Protein AF-A0A0K9Q6D9-F1 (afdb_monomer_lite)

Sequence (371 aa):
LVDIGESIGILAGGIFTSERRKQIISPSNGIIKFLKSLKTISLRTNRGEDVLITKNSGFLILIPENKVKDIIQIEILRNTILFPKTNQYVKKDTVIGELLNLNKQIKLEIKQILSDNCGEIFFPKLKKKVNLGNDNKLVWILSGKLYNSPINSFLNFYSDYKLSPNNAIFRTKLVSHSTGLIRFIYQTKNFNKKYLQISNNKYFIKNSDLKKLSTPIANKNYLLNIETLKYRTKISEISEKFYISLTRNKQIGIQVSKKFKTLSGGTLYYSYKNLNPTEELNKSILYLNRKNSMQDSLFFVPYRTILWIPEETHHVNSEGKILFVKQGDFISAGFELIPKIFSKTSGIVKIYQKNNILQSIIIKSASSRKL

Secondary structure (DSSP, 8-state):
----------------------EEE-SSSEEEEE-TT--EEEEE-TTS-EEEEESS-EEEEEEESSTTSPPEEEEE-TTEEE-SPTTEEE-TT-EEEEE--TT------------SS-EEE-----SS------------EEE----PPPTT-EESS-TTPPPPTT--SEE-----SS--EEEEEE-TT-TT-EEEEEE------TTEEEEE-SS--TT--EEEEETTEEEEE--EEETTEEE----TT---EEEE-STT--SSEEEEEE-GGG-----SS------S---------------S-EEEEEEEEEEEEEEGGG-S--TT-EE-TT-EEETTEE-SS-EEEEEEEETTEEEEEEEEESPPEE-

Structure (mmCIF, N/CA/C/O backbone):
data_AF-A0A0K9Q6D9-F1
#
_entry.id   AF-A0A0K9Q6D9-F1
#
loop_
_atom_site.group_PDB
_atom_site.id
_atom_site.type_symbol
_atom_site.label_atom_id
_atom_site.label_alt_id
_atom_site.label_comp_id
_atom_site.label_asym_id
_atom_site.label_entity_id
_atom_site.label_seq_id
_atom_site.pdbx_PDB_ins_code
_atom_site.Cartn_x
_atom_site.Cartn_y
_atom_site.Cartn_z
_atom_site.occupancy
_atom_site.B_iso_or_equiv
_atom_site.auth_seq_id
_atom_site.auth_comp_id
_atom_site.auth_asym_id
_atom_site.auth_atom_id
_atom_site.pdbx_PDB_model_num
ATOM 1 N N . LEU A 1 1 ? 34.230 28.486 -44.442 1.00 37.97 1 LEU A N 1
ATOM 2 C CA . LEU A 1 1 ? 35.278 29.524 -44.363 1.00 37.97 1 LEU A CA 1
ATOM 3 C C . LEU A 1 1 ? 35.395 29.997 -42.922 1.00 37.97 1 LEU A C 1
ATOM 5 O O . LEU A 1 1 ? 34.787 30.992 -42.571 1.00 37.97 1 LEU A O 1
ATOM 9 N N . VAL A 1 2 ? 36.109 29.225 -42.106 1.00 23.89 2 VAL A N 1
ATOM 10 C CA . VAL A 1 2 ? 37.014 29.674 -41.038 1.00 23.89 2 VAL A CA 1
ATOM 11 C C . VAL A 1 2 ? 38.028 28.537 -40.942 1.00 23.89 2 VAL A C 1
ATOM 13 O O . VAL A 1 2 ? 37.636 27.375 -40.842 1.00 23.89 2 VAL A O 1
ATOM 16 N N . ASP A 1 3 ? 39.291 28.892 -41.110 1.00 30.31 3 ASP A N 1
ATOM 17 C CA . ASP A 1 3 ? 40.457 28.020 -41.092 1.00 30.31 3 ASP A CA 1
ATOM 18 C C . ASP A 1 3 ? 40.962 27.948 -39.645 1.00 30.31 3 ASP A C 1
ATOM 20 O O . ASP A 1 3 ? 41.212 28.992 -39.041 1.00 30.31 3 ASP A O 1
ATOM 24 N N . ILE A 1 4 ? 41.047 26.749 -39.063 1.00 28.16 4 ILE A N 1
ATOM 25 C CA . ILE A 1 4 ? 41.776 26.488 -37.813 1.00 28.16 4 ILE A CA 1
ATOM 26 C C . ILE A 1 4 ? 42.452 25.127 -37.984 1.00 28.16 4 ILE A C 1
ATOM 28 O O . ILE A 1 4 ? 41.786 24.115 -38.206 1.00 28.16 4 ILE A O 1
ATOM 32 N N . GLY A 1 5 ? 43.782 25.158 -37.947 1.00 25.62 5 GLY A N 1
ATOM 33 C CA . GLY A 1 5 ? 44.665 24.060 -38.298 1.00 25.62 5 GLY A CA 1
ATOM 34 C C . GLY A 1 5 ? 44.809 22.939 -37.267 1.00 25.62 5 GLY A C 1
ATOM 35 O O . GLY A 1 5 ? 44.353 23.030 -36.133 1.00 25.62 5 GLY A O 1
ATOM 36 N N . GLU A 1 6 ? 45.506 21.909 -37.760 1.00 27.05 6 GLU A N 1
ATOM 37 C CA . GLU A 1 6 ? 46.309 20.878 -37.081 1.00 27.05 6 GLU A CA 1
ATOM 38 C C . GLU A 1 6 ? 45.621 20.054 -35.971 1.00 27.05 6 GLU A C 1
ATOM 40 O O . GLU A 1 6 ? 45.256 20.519 -34.902 1.00 27.05 6 GLU A O 1
ATOM 45 N N . SER A 1 7 ? 45.478 18.739 -36.133 1.00 23.61 7 SER A N 1
ATOM 46 C CA . SER A 1 7 ? 46.621 17.827 -36.062 1.00 23.61 7 SER A CA 1
ATOM 47 C C . SER A 1 7 ? 46.293 16.473 -36.701 1.00 23.61 7 SER A C 1
ATOM 49 O O . SER A 1 7 ? 45.361 15.764 -36.322 1.00 23.61 7 SER A O 1
ATOM 51 N N . ILE A 1 8 ? 47.104 16.100 -37.689 1.00 29.84 8 ILE A N 1
ATOM 52 C CA . ILE A 1 8 ? 47.132 14.766 -38.288 1.00 29.84 8 ILE A CA 1
ATOM 53 C C . ILE A 1 8 ? 48.031 13.900 -37.403 1.00 29.84 8 ILE A C 1
ATOM 55 O O . ILE A 1 8 ? 49.255 13.988 -37.457 1.00 29.84 8 ILE A O 1
ATOM 59 N N . GLY A 1 9 ? 47.417 13.059 -36.575 1.00 24.66 9 GLY A N 1
ATOM 60 C CA . GLY A 1 9 ? 48.108 11.989 -35.862 1.00 24.66 9 GLY A CA 1
ATOM 61 C C . GLY A 1 9 ? 48.307 10.781 -36.774 1.00 24.66 9 GLY A C 1
ATOM 62 O O . GLY A 1 9 ? 47.411 9.953 -36.927 1.00 24.66 9 GLY A O 1
ATOM 63 N N . ILE A 1 10 ? 49.488 10.678 -37.383 1.00 35.47 10 ILE A N 1
ATOM 64 C CA . ILE A 1 10 ? 49.969 9.468 -38.059 1.00 35.47 10 ILE A CA 1
ATOM 65 C C . ILE A 1 10 ? 50.216 8.391 -36.998 1.00 35.47 10 ILE A C 1
ATOM 67 O O . ILE A 1 10 ? 50.960 8.625 -36.051 1.00 35.47 10 ILE A O 1
ATOM 71 N N . LEU A 1 11 ? 49.698 7.178 -37.202 1.00 25.61 11 LEU A N 1
ATOM 72 C CA . LEU A 1 11 ? 50.309 5.981 -36.624 1.00 25.61 11 LEU A CA 1
ATOM 73 C C . LEU A 1 11 ? 50.523 4.934 -37.714 1.00 25.61 11 LEU A C 1
ATOM 75 O O . LEU A 1 11 ? 49.636 4.160 -38.075 1.00 25.61 11 LEU A O 1
ATOM 79 N N . ALA A 1 12 ? 51.755 4.939 -38.218 1.00 41.41 12 ALA A N 1
ATOM 80 C CA . ALA A 1 12 ? 52.379 3.822 -38.893 1.00 41.41 12 ALA A CA 1
ATOM 81 C C . ALA A 1 12 ? 52.494 2.653 -37.901 1.00 41.41 12 ALA A C 1
ATOM 83 O O . ALA A 1 12 ? 53.216 2.731 -36.912 1.00 41.41 12 ALA A O 1
ATOM 84 N N . GLY A 1 13 ? 51.769 1.569 -38.163 1.00 28.86 13 GLY A N 1
ATOM 85 C CA . GLY A 1 13 ? 51.869 0.318 -37.417 1.00 28.86 13 GLY A CA 1
ATOM 86 C C . GLY A 1 13 ? 51.994 -0.838 -38.394 1.00 28.86 13 GLY A C 1
ATOM 87 O O . GLY A 1 13 ? 50.994 -1.423 -38.804 1.00 28.86 13 GLY A O 1
ATOM 88 N N . GLY A 1 14 ? 53.220 -1.134 -38.824 1.00 35.66 14 GLY A N 1
ATOM 89 C CA . GLY A 1 14 ? 53.509 -2.312 -39.635 1.00 35.66 14 GLY A CA 1
ATOM 90 C C . GLY A 1 14 ? 53.266 -3.580 -38.821 1.00 35.66 14 GLY A C 1
ATOM 91 O O . GLY A 1 14 ? 53.960 -3.835 -37.842 1.00 35.66 14 GLY A O 1
ATOM 92 N N . ILE A 1 15 ? 52.283 -4.384 -39.221 1.00 40.31 15 ILE A N 1
ATOM 93 C CA . ILE A 1 15 ? 52.025 -5.687 -38.605 1.00 40.31 15 ILE A CA 1
ATOM 94 C C . ILE A 1 15 ? 53.043 -6.678 -39.180 1.00 40.31 15 ILE A C 1
ATOM 96 O O . ILE A 1 15 ? 52.875 -7.198 -40.286 1.00 40.31 15 ILE A O 1
ATOM 100 N N . PHE A 1 16 ? 54.121 -6.933 -38.441 1.00 35.41 16 PHE A N 1
ATOM 101 C CA . PHE A 1 16 ? 55.056 -8.011 -38.749 1.00 35.41 16 PHE A CA 1
ATOM 102 C C . PHE A 1 16 ? 54.451 -9.340 -38.282 1.00 35.41 16 PHE A C 1
ATOM 104 O O . PHE A 1 16 ? 54.226 -9.548 -37.095 1.00 35.41 16 PHE A O 1
ATOM 111 N N . THR A 1 17 ? 54.174 -10.249 -39.219 1.00 45.50 17 THR A N 1
ATOM 112 C CA . THR A 1 17 ? 53.846 -11.648 -38.899 1.00 45.50 17 THR A CA 1
ATOM 113 C C . THR A 1 17 ? 55.086 -12.491 -39.172 1.00 45.50 17 THR A C 1
ATOM 115 O O . THR A 1 17 ? 55.554 -12.570 -40.305 1.00 45.50 17 THR A O 1
ATOM 118 N N . SER A 1 18 ? 55.648 -13.078 -38.118 1.00 46.09 18 SER A N 1
ATOM 119 C CA . SER A 1 18 ? 56.880 -13.878 -38.096 1.00 46.09 18 SER A CA 1
ATOM 120 C C . SER A 1 18 ? 56.696 -15.312 -38.620 1.00 46.09 18 SER A C 1
ATOM 122 O O . SER A 1 18 ? 57.405 -16.226 -38.206 1.00 46.09 18 SER A O 1
ATOM 124 N N . GLU A 1 19 ? 55.754 -15.542 -39.537 1.00 52.34 19 GLU A N 1
ATOM 125 C CA . GLU A 1 19 ? 55.522 -16.868 -40.117 1.00 52.34 19 GLU A 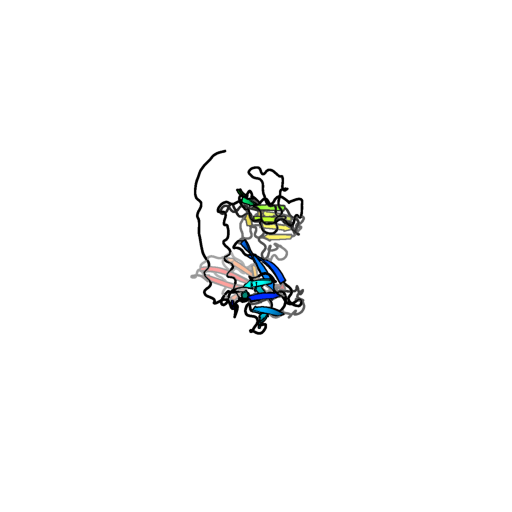CA 1
ATOM 126 C C . GLU A 1 19 ? 56.186 -16.993 -41.490 1.00 52.34 19 GLU A C 1
ATOM 128 O O . GLU A 1 19 ? 55.899 -16.230 -42.419 1.00 52.34 19 GLU A O 1
ATOM 133 N N . ARG A 1 20 ? 57.060 -18.000 -41.637 1.00 54.09 20 ARG A N 1
ATOM 134 C CA . ARG A 1 20 ? 57.635 -18.395 -42.929 1.00 54.09 20 ARG A CA 1
ATOM 135 C C . ARG A 1 20 ? 56.510 -18.886 -43.844 1.00 54.09 20 ARG A C 1
ATOM 137 O O . ARG A 1 20 ? 56.047 -20.020 -43.731 1.00 54.09 20 ARG A O 1
ATOM 144 N N . ARG A 1 21 ? 56.059 -18.018 -44.748 1.00 63.31 21 ARG A N 1
ATOM 145 C CA . ARG A 1 21 ? 55.132 -18.364 -45.834 1.00 63.31 21 ARG A CA 1
ATOM 146 C C . ARG A 1 21 ? 55.748 -19.496 -46.662 1.00 63.31 21 ARG A C 1
ATOM 148 O O . ARG A 1 21 ? 56.920 -19.411 -47.026 1.00 63.31 21 ARG A O 1
ATOM 155 N N . LYS A 1 22 ? 54.985 -20.557 -46.952 1.00 75.31 22 LYS A N 1
ATOM 156 C CA . LYS A 1 22 ? 55.442 -21.634 -47.848 1.00 75.31 22 LYS A CA 1
ATOM 157 C C . LYS A 1 22 ? 55.534 -21.070 -49.269 1.00 75.31 22 LYS A C 1
ATOM 159 O O . LYS A 1 22 ? 54.522 -20.949 -49.961 1.00 75.31 22 LYS A O 1
ATOM 164 N N . GLN A 1 23 ? 56.740 -20.667 -49.649 1.00 86.44 23 GLN A N 1
ATOM 165 C CA . GLN A 1 23 ? 57.064 -20.136 -50.968 1.00 86.44 23 GLN A CA 1
ATOM 166 C C . GLN A 1 23 ? 57.425 -21.277 -51.918 1.00 86.44 23 GLN A C 1
ATOM 168 O O . GLN A 1 23 ? 58.120 -22.220 -51.544 1.00 86.44 23 GLN A O 1
ATOM 173 N N . ILE A 1 24 ? 56.946 -21.173 -53.152 1.00 88.19 24 ILE A N 1
ATOM 174 C CA . ILE A 1 24 ? 57.312 -22.039 -54.267 1.00 88.19 24 ILE A CA 1
ATOM 175 C C . ILE A 1 24 ? 58.373 -21.284 -55.062 1.00 88.19 24 ILE A C 1
ATOM 177 O O . ILE A 1 24 ? 58.132 -20.161 -55.511 1.00 88.19 24 ILE A O 1
ATOM 181 N N . ILE A 1 25 ? 59.546 -21.889 -55.210 1.00 90.06 25 ILE A N 1
ATOM 182 C CA . ILE A 1 25 ? 60.728 -21.278 -55.822 1.00 90.06 25 ILE A CA 1
ATOM 183 C C . ILE A 1 25 ? 61.017 -21.968 -57.157 1.00 90.06 25 ILE A C 1
ATOM 185 O O . ILE A 1 25 ? 60.852 -23.181 -57.278 1.00 90.06 25 ILE A O 1
ATOM 189 N N . SER A 1 26 ? 61.440 -21.201 -58.164 1.00 89.81 26 SER A N 1
ATOM 190 C CA . SER A 1 26 ? 61.812 -21.748 -59.467 1.00 89.81 26 SER A CA 1
ATOM 191 C C . SER A 1 26 ? 63.114 -22.563 -59.382 1.00 89.81 26 SER A C 1
ATOM 193 O O . SER A 1 26 ? 64.154 -21.999 -59.031 1.00 89.81 26 SER A O 1
ATOM 195 N N . PRO A 1 27 ? 63.118 -23.855 -59.763 1.00 86.81 27 PRO A N 1
ATOM 196 C CA . PRO A 1 27 ? 64.310 -24.704 -59.694 1.00 86.81 27 PRO A CA 1
ATOM 197 C C . PRO A 1 27 ? 65.353 -24.401 -60.784 1.00 86.81 27 PRO A C 1
ATOM 199 O O . PRO A 1 27 ? 66.510 -24.809 -60.664 1.00 86.81 27 PRO A O 1
ATOM 202 N N . SER A 1 28 ? 64.977 -23.708 -61.866 1.00 89.44 28 SER A N 1
ATOM 203 C CA . SER A 1 28 ? 65.894 -23.345 -62.955 1.00 89.44 28 SER A CA 1
ATOM 204 C C . SER A 1 28 ? 65.443 -22.089 -63.715 1.00 89.44 28 SER A C 1
ATOM 206 O O . SER A 1 28 ? 64.336 -21.593 -63.509 1.00 89.44 28 SER A O 1
ATOM 208 N N . ASN A 1 29 ? 66.318 -21.562 -64.577 1.00 90.88 29 ASN A N 1
ATOM 209 C CA . ASN A 1 29 ? 65.974 -20.502 -65.526 1.00 90.88 29 ASN A CA 1
ATOM 210 C C . ASN A 1 29 ? 65.098 -21.078 -66.644 1.00 90.88 29 ASN A C 1
ATOM 212 O O . ASN A 1 29 ? 65.487 -22.067 -67.274 1.00 90.88 29 ASN A O 1
ATOM 216 N N . GLY A 1 30 ? 63.955 -20.457 -66.923 1.00 90.56 30 GLY A N 1
ATOM 217 C CA . GLY A 1 30 ? 63.059 -20.950 -67.961 1.00 90.56 30 GLY A CA 1
ATOM 218 C C . GLY A 1 30 ? 61.752 -20.183 -68.090 1.00 90.56 30 GLY A C 1
ATOM 219 O O . GLY A 1 30 ? 61.509 -19.193 -67.403 1.00 90.56 30 GLY A O 1
ATOM 220 N N . ILE A 1 31 ? 60.895 -20.659 -68.989 1.00 91.69 31 ILE A N 1
ATOM 221 C CA . ILE A 1 31 ? 59.567 -20.095 -69.244 1.00 91.69 31 ILE A CA 1
ATOM 222 C C . ILE A 1 31 ? 58.522 -20.928 -68.505 1.00 91.69 31 ILE A C 1
ATOM 224 O O . ILE A 1 31 ? 58.461 -22.147 -68.669 1.00 91.69 31 ILE A O 1
ATOM 228 N N . ILE A 1 32 ? 57.669 -20.268 -67.721 1.00 91.50 32 ILE A N 1
ATOM 229 C CA . ILE A 1 32 ? 56.579 -20.929 -66.999 1.00 91.50 32 ILE A CA 1
ATOM 230 C C . ILE A 1 32 ? 55.316 -20.930 -67.850 1.00 91.50 32 ILE A C 1
ATOM 232 O O . ILE A 1 32 ? 54.828 -19.880 -68.263 1.00 91.50 32 ILE A O 1
ATOM 236 N N . LYS A 1 33 ? 54.734 -22.107 -68.058 1.00 91.69 33 LYS A N 1
ATOM 237 C CA . LYS A 1 33 ? 53.479 -22.299 -68.780 1.00 91.69 33 LYS A CA 1
ATOM 238 C C . LYS A 1 33 ? 52.428 -22.923 -67.877 1.00 91.69 33 LYS A C 1
ATOM 240 O O . LYS A 1 33 ? 52.675 -23.911 -67.185 1.00 91.69 33 LYS A O 1
ATOM 245 N N . PHE A 1 34 ? 51.238 -22.336 -67.896 1.00 90.69 34 PHE A N 1
ATOM 246 C CA . PHE A 1 34 ? 50.127 -22.799 -67.078 1.00 90.69 34 PHE A CA 1
ATOM 247 C C . PHE A 1 34 ? 49.393 -23.901 -67.839 1.00 90.69 34 PHE A C 1
ATOM 249 O O . PHE A 1 34 ? 49.063 -23.740 -69.017 1.00 90.69 34 PHE A O 1
ATOM 256 N N . LEU A 1 35 ? 49.144 -25.035 -67.185 1.00 87.88 35 LEU A N 1
ATOM 257 C CA . LEU A 1 35 ? 48.329 -26.085 -67.786 1.00 87.88 35 LEU A CA 1
ATOM 258 C C . LEU A 1 35 ? 46.872 -25.636 -67.891 1.00 87.88 35 LEU A C 1
ATOM 260 O O . LEU A 1 35 ? 46.356 -24.954 -67.008 1.00 87.88 35 LEU A O 1
ATOM 264 N N . LYS A 1 36 ? 46.181 -26.078 -68.949 1.00 84.25 36 LYS A N 1
ATOM 265 C CA . LYS A 1 36 ? 44.765 -25.739 -69.195 1.00 84.25 36 LYS A CA 1
ATOM 266 C C . LYS A 1 36 ? 43.835 -26.152 -68.044 1.00 84.25 36 LYS A C 1
ATOM 268 O O . LYS A 1 36 ? 42.764 -25.576 -67.891 1.00 84.25 36 LYS A O 1
ATOM 273 N N . SER A 1 37 ? 44.230 -27.145 -67.245 1.00 84.81 37 SER A N 1
ATOM 274 C CA . SER A 1 37 ? 43.483 -27.598 -66.069 1.00 84.81 37 SER A CA 1
ATOM 275 C C . SER A 1 37 ? 43.547 -26.617 -64.891 1.00 84.81 37 SER A C 1
ATOM 277 O O . SER A 1 37 ? 42.658 -26.652 -64.039 1.00 84.81 37 SER A O 1
ATOM 279 N N . LEU A 1 38 ? 44.552 -25.737 -64.831 1.00 88.19 38 LEU A N 1
ATOM 280 C CA . LEU A 1 38 ? 44.741 -24.793 -63.734 1.00 88.19 38 LEU A CA 1
ATOM 281 C C . LEU A 1 38 ? 43.870 -23.547 -63.944 1.00 88.19 38 LEU A C 1
ATOM 283 O O . LEU A 1 38 ? 44.121 -22.726 -64.824 1.00 88.19 38 LEU A O 1
ATOM 287 N N . LYS A 1 39 ? 42.838 -23.385 -63.113 1.00 89.44 39 LYS A N 1
ATOM 288 C CA . LYS A 1 39 ? 41.942 -22.222 -63.139 1.00 89.44 39 LYS A CA 1
ATOM 289 C C . LYS A 1 39 ? 42.474 -21.144 -62.198 1.00 89.44 39 LYS A C 1
ATOM 291 O O . LYS A 1 39 ? 42.645 -21.404 -61.008 1.00 89.44 39 LYS A O 1
ATOM 296 N N . THR A 1 40 ? 42.662 -19.923 -62.696 1.00 89.38 40 THR A N 1
ATOM 297 C CA . THR A 1 40 ? 43.166 -18.781 -61.914 1.00 89.38 40 THR A CA 1
ATOM 298 C C . THR A 1 40 ? 42.187 -17.601 -61.887 1.00 89.38 40 THR A C 1
ATOM 300 O O . THR A 1 40 ? 41.274 -17.510 -62.707 1.00 89.38 40 THR A O 1
ATOM 303 N N . ILE A 1 41 ? 42.341 -16.710 -60.904 1.00 89.62 41 ILE A N 1
ATOM 304 C CA . ILE A 1 41 ? 41.645 -15.416 -60.795 1.00 89.62 41 ILE A CA 1
ATOM 305 C C . ILE A 1 41 ? 42.693 -14.321 -60.651 1.00 89.62 41 ILE A C 1
ATOM 307 O O . ILE A 1 41 ? 43.632 -14.496 -59.882 1.00 89.62 41 ILE A O 1
ATOM 311 N N . SER A 1 42 ? 42.508 -13.188 -61.323 1.00 86.94 42 SER A N 1
ATOM 312 C CA . SER A 1 42 ? 43.332 -11.999 -61.092 1.00 86.94 42 SER A CA 1
ATOM 313 C C . SER A 1 42 ? 42.888 -11.269 -59.826 1.00 86.94 42 SER A C 1
ATOM 315 O O . SER A 1 42 ? 41.705 -10.967 -59.669 1.00 86.94 42 SER A O 1
ATOM 317 N N . LEU A 1 43 ? 43.829 -10.965 -58.937 1.00 83.50 43 LEU A N 1
ATOM 318 C CA . LEU A 1 43 ? 43.615 -10.177 -57.727 1.00 83.50 43 LEU A CA 1
ATOM 319 C C . LEU A 1 43 ? 44.703 -9.108 -57.623 1.00 83.50 43 LEU A C 1
ATOM 321 O O . LEU A 1 43 ? 45.866 -9.378 -57.903 1.00 83.50 43 LEU A O 1
ATOM 325 N N . ARG A 1 44 ? 44.330 -7.906 -57.185 1.00 81.12 44 ARG A N 1
ATOM 326 C CA . ARG A 1 44 ? 45.282 -6.828 -56.915 1.00 81.12 44 ARG A CA 1
ATOM 327 C C . ARG A 1 44 ? 45.625 -6.803 -55.431 1.00 81.12 44 ARG A C 1
ATOM 329 O O . ARG A 1 44 ? 44.724 -6.777 -54.594 1.00 81.12 44 ARG A O 1
ATOM 336 N N . THR A 1 45 ? 46.909 -6.863 -55.092 1.00 75.06 45 THR A N 1
ATOM 337 C CA . THR A 1 45 ? 47.362 -6.838 -53.695 1.00 75.06 45 THR A CA 1
ATOM 338 C C . THR A 1 45 ? 47.240 -5.433 -53.098 1.00 75.06 45 THR A C 1
ATOM 340 O O . THR A 1 45 ? 47.196 -4.439 -53.821 1.00 75.06 45 THR A O 1
ATOM 343 N N . ASN A 1 46 ? 47.270 -5.318 -51.765 1.00 73.00 46 ASN A N 1
ATOM 344 C CA . ASN A 1 46 ? 47.263 -4.023 -51.061 1.00 73.00 46 ASN A CA 1
ATOM 345 C C . ASN A 1 46 ? 48.490 -3.143 -51.378 1.00 73.00 46 ASN A C 1
ATOM 347 O O . ASN A 1 46 ? 48.510 -1.973 -51.012 1.00 73.00 46 ASN A O 1
ATOM 351 N N . ARG A 1 47 ? 49.520 -3.702 -52.030 1.00 72.06 47 ARG A N 1
ATOM 352 C CA . ARG A 1 47 ? 50.694 -2.972 -52.536 1.00 72.06 47 ARG A CA 1
ATOM 353 C C . ARG A 1 47 ? 50.526 -2.514 -53.990 1.00 72.06 47 ARG A C 1
ATOM 355 O O . ARG A 1 47 ? 51.438 -1.927 -54.552 1.00 72.06 47 ARG A O 1
ATOM 362 N N . GLY A 1 48 ? 49.368 -2.775 -54.596 1.00 72.44 48 GLY A N 1
ATOM 363 C CA . GLY A 1 48 ? 49.029 -2.353 -55.951 1.00 72.44 48 GLY A CA 1
ATOM 364 C C . GLY A 1 48 ? 49.486 -3.299 -57.063 1.00 72.44 48 GLY A C 1
ATOM 365 O O . GLY A 1 48 ? 49.245 -2.967 -58.222 1.00 72.44 48 GLY A O 1
ATOM 366 N N . GLU A 1 49 ? 50.082 -4.450 -56.739 1.00 79.56 49 GLU A N 1
ATOM 367 C CA . GLU A 1 49 ? 50.559 -5.453 -57.706 1.00 79.56 49 GLU A CA 1
ATOM 368 C C . GLU A 1 49 ? 49.433 -6.396 -58.153 1.00 79.56 49 GLU A C 1
ATOM 370 O O . GLU A 1 49 ? 48.665 -6.879 -57.316 1.00 79.56 49 GLU A O 1
ATOM 375 N N . ASP A 1 50 ? 49.365 -6.704 -59.449 1.00 82.75 50 ASP A N 1
ATOM 376 C CA . ASP A 1 50 ? 48.423 -7.682 -60.003 1.00 82.75 50 ASP A CA 1
ATOM 377 C C . ASP A 1 50 ? 49.004 -9.099 -59.919 1.00 82.75 50 ASP A C 1
ATOM 379 O O . ASP A 1 50 ? 50.038 -9.396 -60.519 1.00 82.75 50 ASP A O 1
ATOM 383 N N . VAL A 1 51 ? 48.316 -9.989 -59.204 1.00 88.44 51 VAL A N 1
ATOM 384 C CA . VAL A 1 51 ? 48.715 -11.387 -58.989 1.00 88.44 51 VAL A CA 1
ATOM 385 C C . VAL A 1 51 ? 47.599 -12.353 -59.381 1.00 88.44 51 VAL A C 1
ATOM 387 O O . VAL A 1 51 ? 46.424 -11.988 -59.441 1.00 88.44 51 VAL A O 1
ATOM 390 N N . LEU A 1 52 ? 47.946 -13.614 -59.639 1.00 90.62 52 LEU A N 1
ATOM 391 C CA . LEU A 1 52 ? 46.981 -14.666 -59.967 1.00 90.62 52 LEU A CA 1
ATOM 392 C C . LEU A 1 52 ? 46.765 -15.589 -58.764 1.00 90.62 52 LEU A C 1
ATOM 394 O O . LEU A 1 52 ? 47.717 -15.968 -58.101 1.00 90.62 52 LEU A O 1
ATOM 398 N N . ILE A 1 53 ? 45.529 -15.998 -58.481 1.00 90.12 53 ILE A N 1
ATOM 399 C CA . ILE A 1 53 ? 45.204 -16.946 -57.401 1.00 90.12 53 ILE A CA 1
ATOM 400 C C . ILE A 1 53 ? 44.588 -18.209 -57.993 1.00 90.12 53 ILE A C 1
ATOM 402 O O . ILE A 1 53 ? 43.656 -18.127 -58.795 1.00 90.12 53 ILE A O 1
ATOM 406 N N . THR A 1 54 ? 45.072 -19.381 -57.584 1.00 89.25 54 THR A N 1
ATOM 407 C CA . THR A 1 54 ? 44.569 -20.679 -58.063 1.00 89.25 54 THR A CA 1
ATOM 408 C C . THR A 1 54 ? 43.239 -21.074 -57.411 1.00 89.25 54 THR A C 1
ATOM 410 O O . THR A 1 54 ? 43.097 -21.093 -56.187 1.00 89.25 54 THR A O 1
ATOM 413 N N . LYS A 1 55 ? 42.242 -21.442 -58.229 1.00 88.62 55 LYS A N 1
ATOM 414 C CA . LYS A 1 55 ? 40.940 -21.967 -57.766 1.00 88.62 55 LYS A CA 1
ATOM 415 C C . LYS A 1 55 ? 40.974 -23.461 -57.455 1.00 88.62 55 LYS A C 1
ATOM 417 O O . LYS A 1 55 ? 40.157 -23.929 -56.666 1.00 88.62 55 LYS A O 1
ATOM 422 N N . ASN A 1 56 ? 41.865 -24.205 -58.092 1.00 89.12 56 ASN A N 1
ATOM 423 C CA . ASN A 1 56 ? 42.035 -25.645 -57.946 1.00 89.12 56 ASN A CA 1
ATOM 424 C C . ASN A 1 56 ? 43.522 -25.995 -57.857 1.00 89.12 56 ASN A C 1
ATOM 426 O O . ASN A 1 56 ? 44.369 -25.189 -58.239 1.00 89.12 56 ASN A O 1
ATOM 430 N N . SER A 1 57 ? 43.823 -27.188 -57.345 1.00 89.81 57 SER A N 1
ATOM 431 C CA . SER A 1 57 ? 45.156 -27.764 -57.481 1.00 89.81 57 SER A CA 1
ATOM 432 C C . SER A 1 57 ? 45.409 -28.165 -58.934 1.00 89.81 57 SER A C 1
ATOM 434 O O . SER A 1 57 ? 44.485 -28.508 -59.679 1.00 89.81 57 SER A O 1
ATOM 436 N N . GLY A 1 58 ? 46.664 -28.093 -59.347 1.00 89.94 58 GLY A N 1
ATOM 437 C CA . GLY A 1 58 ? 47.104 -28.436 -60.689 1.00 89.94 58 GLY A CA 1
ATOM 438 C C . GLY A 1 58 ? 48.615 -28.326 -60.792 1.00 89.94 58 GLY A C 1
ATOM 439 O O . GLY A 1 58 ? 49.307 -28.283 -59.780 1.00 89.94 58 GLY A O 1
ATOM 440 N N . PHE A 1 59 ? 49.131 -28.256 -62.014 1.00 89.31 59 PHE A N 1
ATOM 441 C CA . PHE A 1 59 ? 50.570 -28.171 -62.231 1.00 89.31 59 PHE A CA 1
ATOM 442 C C . PHE A 1 59 ? 50.933 -26.982 -63.118 1.00 89.31 59 PHE A C 1
ATOM 444 O O . PHE A 1 59 ? 50.180 -26.589 -64.016 1.00 89.31 59 PHE A O 1
ATOM 451 N N . LEU A 1 60 ? 52.109 -26.421 -62.863 1.00 90.00 60 LEU A N 1
ATOM 452 C CA . LEU A 1 60 ? 52.812 -25.543 -63.785 1.00 90.00 60 LEU A CA 1
ATOM 453 C C . LEU A 1 60 ? 53.933 -26.310 -64.459 1.00 90.00 60 LEU A C 1
ATOM 455 O O . LEU A 1 60 ? 54.544 -27.197 -63.871 1.00 90.00 60 LEU A O 1
ATOM 459 N N . ILE A 1 61 ? 54.204 -25.934 -65.698 1.00 91.38 61 ILE A N 1
ATOM 460 C CA . ILE A 1 61 ? 55.300 -26.485 -66.472 1.00 91.38 61 ILE A CA 1
ATOM 461 C C . ILE A 1 61 ? 56.380 -25.416 -66.588 1.00 91.38 61 ILE A C 1
ATOM 463 O O . ILE A 1 61 ? 56.107 -24.327 -67.087 1.00 91.38 61 ILE A O 1
ATOM 467 N N . LEU A 1 62 ? 57.598 -25.727 -66.154 1.00 89.81 62 LEU A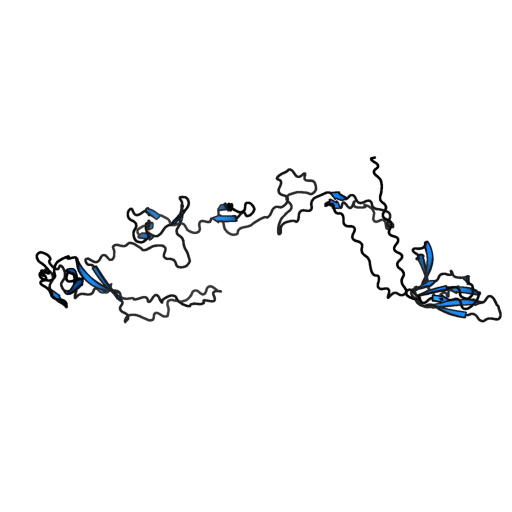 N 1
ATOM 468 C CA . LEU A 1 62 ? 58.777 -24.903 -66.383 1.00 89.81 62 LEU A CA 1
ATOM 469 C C . LEU A 1 62 ? 59.581 -25.506 -67.537 1.00 89.81 62 LEU A C 1
ATOM 471 O O . LEU A 1 62 ? 60.103 -26.615 -67.432 1.00 89.81 62 LEU A O 1
ATOM 475 N N . ILE A 1 63 ? 59.670 -24.761 -68.635 1.00 89.12 63 ILE A N 1
ATOM 476 C CA . ILE A 1 63 ? 60.483 -25.112 -69.798 1.00 89.12 63 ILE A CA 1
ATOM 477 C C . ILE A 1 63 ? 61.860 -24.474 -69.590 1.00 89.12 63 ILE A C 1
ATOM 479 O O . ILE A 1 63 ? 61.949 -23.243 -69.659 1.00 89.12 63 ILE A O 1
ATOM 483 N N . PRO A 1 64 ? 62.912 -25.257 -69.292 1.00 87.81 64 PRO A N 1
ATOM 484 C CA . PRO A 1 64 ? 64.236 -24.705 -69.044 1.00 87.81 64 PRO A CA 1
ATOM 485 C C . PRO A 1 64 ? 64.808 -24.072 -70.316 1.00 87.81 64 PRO A C 1
ATOM 487 O O . PRO A 1 64 ? 64.545 -24.516 -71.431 1.00 87.81 64 PRO A O 1
ATOM 490 N N . GLU A 1 65 ? 65.624 -23.036 -70.148 1.00 84.75 65 GLU A N 1
ATOM 491 C CA . GLU A 1 65 ? 66.292 -22.355 -71.267 1.00 84.75 65 GLU A CA 1
ATOM 492 C C . GLU A 1 65 ? 67.313 -23.261 -71.981 1.00 84.75 65 GLU A C 1
ATOM 494 O O . GLU A 1 65 ? 67.508 -23.172 -73.193 1.00 84.75 65 GLU A O 1
ATOM 499 N N . ASN A 1 66 ? 67.942 -24.176 -71.238 1.00 82.00 66 ASN A N 1
ATOM 500 C CA . ASN A 1 66 ? 68.881 -25.137 -71.798 1.00 82.00 66 ASN A CA 1
ATOM 501 C C . ASN A 1 66 ? 68.126 -26.350 -72.365 1.00 82.00 66 ASN A C 1
ATOM 503 O O . ASN A 1 66 ? 67.541 -27.119 -71.604 1.00 82.00 66 ASN A O 1
ATOM 507 N N . LYS A 1 67 ? 68.197 -26.540 -73.689 1.00 69.12 67 LYS A N 1
ATOM 508 C CA . LYS A 1 67 ? 67.481 -27.585 -74.447 1.00 69.12 67 LYS A CA 1
ATOM 509 C C . LYS A 1 67 ? 67.837 -29.030 -74.062 1.00 69.12 67 LYS A C 1
ATOM 511 O O . LYS A 1 67 ? 67.163 -29.944 -74.515 1.00 69.12 67 LYS A O 1
ATOM 516 N N . VAL A 1 68 ? 68.884 -29.238 -73.259 1.00 69.19 68 VAL A N 1
ATOM 517 C CA . VAL A 1 68 ? 69.299 -30.562 -72.754 1.00 69.19 68 VAL A CA 1
ATOM 518 C C . VAL A 1 68 ? 68.525 -30.967 -71.490 1.00 69.19 68 VAL A C 1
ATOM 520 O O . VAL A 1 68 ? 68.513 -32.136 -71.124 1.00 69.19 68 VAL A O 1
ATOM 523 N N . LYS A 1 69 ? 67.891 -30.016 -70.792 1.00 73.62 69 LYS A N 1
ATOM 524 C CA . LYS A 1 69 ? 67.165 -30.294 -69.547 1.00 73.62 69 LYS A CA 1
ATOM 525 C C . LYS A 1 69 ? 65.703 -30.627 -69.828 1.00 73.62 69 LYS A C 1
ATOM 527 O O . LYS A 1 69 ? 65.035 -29.904 -70.566 1.00 73.62 69 LYS A O 1
ATOM 532 N N . ASP A 1 70 ? 65.212 -31.669 -69.165 1.00 79.81 70 ASP A N 1
ATOM 533 C CA . ASP A 1 70 ? 63.807 -32.056 -69.226 1.00 79.81 70 ASP A CA 1
ATOM 534 C C . ASP A 1 70 ? 62.884 -30.974 -68.660 1.00 79.81 70 ASP A C 1
ATOM 536 O O . ASP A 1 70 ? 63.249 -30.152 -67.812 1.00 79.81 70 ASP A O 1
ATOM 540 N N . ILE A 1 71 ? 61.650 -30.999 -69.149 1.00 85.19 71 ILE A N 1
ATOM 541 C CA . ILE A 1 71 ? 60.572 -30.129 -68.703 1.00 85.19 71 ILE A CA 1
ATOM 542 C C . ILE A 1 71 ? 60.238 -30.449 -67.238 1.00 85.19 71 ILE A C 1
ATOM 544 O O . ILE A 1 71 ? 59.935 -31.591 -66.900 1.00 85.19 71 ILE A O 1
ATOM 548 N N . ILE A 1 72 ? 60.239 -29.433 -66.370 1.00 87.12 72 ILE A N 1
ATOM 549 C CA . ILE A 1 72 ? 59.996 -29.617 -64.933 1.00 87.12 72 ILE A CA 1
ATOM 550 C C . ILE A 1 72 ? 58.526 -29.333 -64.619 1.00 87.12 72 ILE A C 1
ATOM 552 O O . ILE A 1 72 ? 58.019 -28.241 -64.891 1.00 87.12 72 ILE A O 1
ATOM 556 N N . GLN A 1 73 ? 57.847 -30.303 -64.008 1.00 88.81 73 GLN A N 1
ATOM 557 C CA . GLN A 1 73 ? 56.471 -30.161 -63.540 1.00 88.81 73 GLN A CA 1
ATOM 558 C C . GLN A 1 73 ? 56.451 -29.732 -62.067 1.00 88.81 73 GLN A C 1
ATOM 560 O O . GLN A 1 73 ? 57.008 -30.405 -61.204 1.00 88.81 73 GLN A O 1
ATOM 565 N N . ILE A 1 74 ? 55.806 -28.602 -61.782 1.00 89.56 74 ILE A N 1
ATOM 566 C CA . ILE A 1 74 ? 55.698 -28.013 -60.444 1.00 89.56 74 ILE A CA 1
ATOM 567 C C . ILE A 1 74 ? 54.253 -28.154 -59.976 1.00 89.56 74 ILE A C 1
ATOM 569 O O . ILE A 1 74 ? 53.342 -27.599 -60.594 1.00 89.56 74 ILE A O 1
ATOM 573 N N . GLU A 1 75 ? 54.033 -28.894 -58.893 1.00 89.31 75 GLU A N 1
ATOM 574 C CA . GLU A 1 75 ? 52.709 -29.037 -58.291 1.00 89.31 75 GLU A CA 1
ATOM 575 C C . GLU A 1 75 ? 52.295 -27.759 -57.562 1.00 89.31 75 GLU A C 1
ATOM 577 O O . GLU A 1 75 ? 53.052 -27.180 -56.781 1.00 89.31 75 GLU A O 1
ATOM 582 N N . ILE A 1 76 ? 51.069 -27.318 -57.833 1.00 91.25 76 ILE A N 1
ATOM 583 C CA . ILE A 1 76 ? 50.493 -26.101 -57.283 1.00 91.25 76 ILE A CA 1
ATOM 584 C C . ILE A 1 76 ? 49.175 -26.438 -56.612 1.00 91.25 76 ILE A C 1
ATOM 586 O O . ILE A 1 76 ? 48.243 -26.960 -57.224 1.00 91.25 76 ILE A O 1
ATOM 590 N N . LEU A 1 77 ? 49.088 -26.101 -55.332 1.00 88.81 77 LEU A N 1
ATOM 591 C CA . LEU A 1 77 ? 47.890 -26.308 -54.535 1.00 88.81 77 LEU A CA 1
ATOM 592 C C . LEU A 1 77 ? 46.835 -25.233 -54.826 1.00 88.81 77 LEU A C 1
ATOM 594 O O . LEU A 1 77 ? 47.106 -24.171 -55.387 1.00 88.81 77 LEU A O 1
ATOM 598 N N . ARG A 1 78 ? 45.598 -25.501 -54.412 1.00 85.56 78 ARG A N 1
ATOM 599 C CA . ARG A 1 78 ? 44.531 -24.494 -54.408 1.00 85.56 78 ARG A CA 1
ATOM 600 C C . ARG A 1 78 ? 44.887 -23.349 -53.448 1.00 85.56 78 ARG A C 1
ATOM 602 O O . ARG A 1 78 ? 45.487 -23.590 -52.405 1.00 85.56 78 ARG A O 1
ATOM 609 N N . ASN A 1 79 ? 44.439 -22.131 -53.758 1.00 86.00 79 ASN A N 1
ATOM 610 C CA . ASN A 1 79 ? 44.686 -20.918 -52.969 1.00 86.00 79 ASN A CA 1
ATOM 611 C C . ASN A 1 79 ? 46.177 -20.548 -52.856 1.00 86.00 79 ASN A C 1
ATOM 613 O O . ASN A 1 79 ? 46.613 -19.978 -51.858 1.00 86.00 79 ASN A O 1
ATOM 617 N N . THR A 1 80 ? 46.971 -20.841 -53.880 1.00 88.56 80 THR A N 1
ATOM 618 C CA . THR A 1 80 ? 48.318 -20.281 -54.018 1.00 88.56 80 THR A CA 1
ATOM 619 C C . THR A 1 80 ? 48.250 -18.997 -54.832 1.00 88.56 80 THR A C 1
ATOM 621 O O . THR A 1 80 ? 47.620 -18.972 -55.895 1.00 88.56 80 THR A O 1
ATOM 624 N N . ILE A 1 81 ? 48.920 -17.949 -54.360 1.00 90.38 81 ILE A N 1
ATOM 625 C CA . ILE A 1 81 ? 49.237 -16.778 -55.175 1.00 90.38 81 ILE A CA 1
ATOM 626 C C . ILE A 1 81 ? 50.346 -17.178 -56.148 1.00 90.38 81 ILE A C 1
ATOM 628 O O . ILE A 1 81 ? 51.332 -17.780 -55.738 1.00 90.38 81 ILE A O 1
ATOM 632 N N . LEU A 1 82 ? 50.188 -16.834 -57.418 1.00 91.31 82 LEU A N 1
ATOM 633 C CA . LEU A 1 82 ? 51.179 -16.944 -58.474 1.00 91.31 82 LEU A CA 1
ATOM 634 C C . LEU A 1 82 ? 51.561 -15.534 -58.914 1.00 91.31 82 LEU A C 1
ATOM 636 O O . LEU A 1 82 ? 50.698 -14.729 -59.278 1.00 91.31 82 LEU A O 1
ATOM 640 N N . PHE A 1 83 ? 52.858 -15.253 -58.872 1.00 90.25 83 PHE A N 1
ATOM 641 C CA . PHE A 1 83 ? 53.431 -13.984 -59.313 1.00 90.25 83 PHE A CA 1
ATOM 642 C C . PHE A 1 83 ? 53.652 -13.902 -60.833 1.00 90.25 83 PHE A C 1
ATOM 644 O O . PHE A 1 83 ? 53.354 -12.856 -61.409 1.00 90.25 83 PHE A O 1
ATOM 651 N N . PRO A 1 84 ? 54.142 -14.954 -61.524 1.00 90.19 84 PRO A N 1
ATOM 652 C CA . PRO A 1 84 ? 54.341 -14.889 -62.962 1.00 90.19 84 PRO A CA 1
ATOM 653 C C . PRO A 1 84 ? 53.023 -15.087 -63.717 1.00 90.19 84 PRO A C 1
ATOM 655 O O . PRO A 1 84 ? 52.145 -15.844 -63.300 1.00 90.19 84 PRO A O 1
ATOM 658 N N . LYS A 1 85 ? 52.900 -14.447 -64.879 1.00 88.06 85 LYS A N 1
ATOM 659 C CA . LYS A 1 85 ? 51.859 -14.742 -65.871 1.00 88.06 85 LYS A CA 1
ATOM 660 C C . LYS A 1 85 ? 52.258 -15.974 -66.690 1.00 88.06 85 LYS A C 1
ATOM 662 O O . LYS A 1 85 ? 53.429 -16.345 -66.757 1.00 88.06 85 LYS A O 1
ATOM 667 N N . THR A 1 86 ? 51.287 -16.609 -67.346 1.00 88.44 86 THR A N 1
ATOM 668 C CA . THR A 1 86 ? 51.605 -17.698 -68.282 1.00 88.44 86 THR A CA 1
ATOM 669 C C . THR A 1 86 ? 52.536 -17.194 -69.390 1.00 88.44 86 THR A C 1
ATOM 671 O O . THR A 1 86 ? 52.370 -16.083 -69.887 1.00 88.44 86 THR A O 1
ATOM 674 N N . ASN A 1 87 ? 53.494 -18.028 -69.787 1.00 90.38 87 ASN A N 1
ATOM 675 C CA . ASN A 1 87 ? 54.569 -17.745 -70.741 1.00 90.38 87 ASN A CA 1
ATOM 676 C C . ASN A 1 87 ? 55.569 -16.659 -70.300 1.00 90.38 87 ASN A C 1
ATOM 678 O O . ASN A 1 87 ? 56.300 -16.130 -71.135 1.00 90.38 87 ASN A O 1
ATOM 682 N N . GLN A 1 88 ? 55.642 -16.334 -69.008 1.00 90.31 88 GLN A N 1
ATOM 683 C CA . GLN A 1 88 ? 56.657 -15.422 -68.488 1.00 90.31 88 GLN A CA 1
ATOM 684 C C . GLN A 1 88 ? 57.980 -16.156 -68.221 1.00 90.31 88 GLN A C 1
ATOM 686 O O . GLN A 1 88 ? 57.989 -17.279 -67.710 1.00 90.31 88 GLN A O 1
ATOM 691 N N . TYR A 1 89 ? 59.097 -15.508 -68.559 1.00 92.06 89 TYR A N 1
ATOM 692 C CA . TYR A 1 89 ? 60.437 -15.986 -68.219 1.00 92.06 89 TYR A CA 1
ATOM 693 C C . TYR A 1 89 ? 60.755 -15.718 -66.744 1.00 92.06 89 TYR A C 1
ATOM 695 O O . TYR A 1 89 ? 60.472 -14.640 -66.217 1.00 92.06 89 TYR A O 1
ATOM 703 N N . VAL A 1 90 ? 61.366 -16.700 -66.090 1.00 92.25 90 VAL A N 1
ATOM 704 C CA . VAL A 1 90 ? 61.641 -16.717 -64.657 1.00 92.25 90 VAL A CA 1
ATOM 705 C C . VAL A 1 90 ? 63.056 -17.247 -64.416 1.00 92.25 90 VAL A C 1
ATOM 707 O O . VAL A 1 90 ? 63.467 -18.246 -65.004 1.00 92.25 90 VAL A O 1
ATOM 710 N N . LYS A 1 91 ? 63.815 -16.572 -63.544 1.00 92.19 91 LYS A N 1
ATOM 711 C CA . LYS A 1 91 ? 65.174 -16.989 -63.163 1.00 92.19 91 LYS A CA 1
ATOM 712 C C . LYS A 1 91 ? 65.131 -18.048 -62.057 1.00 92.19 91 LYS A C 1
ATOM 714 O O . LYS A 1 91 ? 64.182 -18.108 -61.275 1.00 92.19 91 LYS A O 1
ATOM 719 N N . LYS A 1 92 ? 66.180 -18.855 -61.957 1.00 89.62 92 LYS A N 1
ATOM 720 C CA . LYS A 1 92 ? 66.418 -19.783 -60.854 1.00 89.62 92 LYS A CA 1
ATOM 721 C C . LYS A 1 92 ? 66.348 -19.031 -59.521 1.00 89.62 92 LYS A C 1
ATOM 723 O O . LYS A 1 92 ? 66.741 -17.870 -59.443 1.00 89.62 92 LYS A O 1
ATOM 728 N N . ASP A 1 93 ? 65.821 -19.702 -58.505 1.00 89.12 93 ASP A N 1
ATOM 729 C CA . ASP A 1 93 ? 65.714 -19.218 -57.128 1.00 89.12 93 ASP A CA 1
ATOM 730 C C . ASP A 1 93 ? 64.754 -18.027 -56.939 1.00 89.12 93 ASP A C 1
ATOM 732 O O . ASP A 1 93 ? 64.635 -17.471 -55.849 1.00 89.12 93 ASP A O 1
ATOM 736 N N . THR A 1 94 ? 63.988 -17.666 -57.973 1.00 90.94 94 THR A N 1
ATOM 737 C CA . THR A 1 94 ? 62.920 -16.668 -57.847 1.00 90.94 94 THR A CA 1
ATOM 738 C C . THR A 1 94 ? 61.631 -17.293 -57.321 1.00 90.94 94 THR A C 1
ATOM 740 O O . THR A 1 94 ? 61.283 -18.431 -57.647 1.00 90.94 94 THR A O 1
ATOM 743 N N . VAL A 1 95 ? 60.900 -16.541 -56.498 1.00 89.62 95 VAL A N 1
ATOM 744 C CA . VAL A 1 95 ? 59.621 -16.982 -55.932 1.00 89.62 95 VAL A CA 1
ATOM 745 C C . VAL A 1 95 ? 58.539 -16.894 -57.007 1.00 89.62 95 VAL A C 1
ATOM 747 O O . VAL A 1 95 ? 58.197 -15.812 -57.475 1.00 89.62 95 VAL A O 1
ATOM 750 N N . ILE A 1 96 ? 57.985 -18.042 -57.387 1.00 91.25 96 ILE A N 1
ATOM 751 C CA . ILE A 1 96 ? 56.941 -18.153 -58.416 1.00 91.25 96 ILE A CA 1
ATOM 752 C C . ILE A 1 96 ? 55.544 -18.234 -57.816 1.00 91.25 96 ILE A C 1
ATOM 754 O O . ILE A 1 96 ? 54.562 -17.894 -58.475 1.00 91.25 96 ILE A O 1
ATOM 758 N N . GLY A 1 97 ? 55.441 -18.629 -56.551 1.00 89.19 97 GLY A N 1
ATOM 759 C CA . GLY A 1 97 ? 54.170 -18.616 -55.858 1.00 89.19 97 GLY A CA 1
ATOM 760 C C . GLY A 1 97 ? 54.296 -18.676 -54.350 1.00 89.19 97 GLY A C 1
ATOM 761 O O . GLY A 1 97 ? 55.352 -18.966 -53.794 1.00 89.19 97 GLY A O 1
ATOM 762 N N . GLU A 1 98 ? 53.190 -18.394 -53.683 1.00 88.25 98 GLU A N 1
ATOM 763 C CA . GLU A 1 98 ? 53.087 -18.387 -52.233 1.00 88.25 98 GLU A CA 1
ATOM 764 C C . GLU A 1 98 ? 51.749 -18.999 -51.814 1.00 88.25 98 GLU A C 1
ATOM 766 O O . GLU A 1 98 ? 50.687 -18.572 -52.275 1.00 88.25 98 GLU A O 1
ATOM 771 N N . LEU A 1 99 ? 51.777 -20.011 -50.946 1.00 86.31 99 LEU A N 1
ATOM 772 C CA . LEU A 1 99 ? 50.551 -20.605 -50.420 1.00 86.31 99 LEU A CA 1
ATOM 773 C C . LEU A 1 99 ? 49.885 -19.657 -49.414 1.00 86.31 99 LEU A C 1
ATOM 775 O O . LEU A 1 99 ? 50.506 -19.246 -48.431 1.00 86.31 99 LEU A O 1
ATOM 779 N N . LEU A 1 100 ? 48.599 -19.356 -49.616 1.00 75.06 100 LEU A N 1
ATOM 780 C CA . LEU A 1 100 ? 47.815 -18.613 -48.635 1.00 75.06 100 LEU A CA 1
ATOM 781 C C . LEU A 1 100 ? 47.544 -19.502 -47.417 1.00 75.06 100 LEU A C 1
ATOM 783 O O . LEU A 1 100 ? 46.697 -20.394 -47.460 1.00 75.06 100 LEU A O 1
ATOM 787 N N . ASN A 1 101 ? 48.218 -19.229 -46.299 1.00 64.75 101 ASN A N 1
ATOM 788 C CA . ASN A 1 101 ? 47.818 -19.787 -45.010 1.00 64.75 101 ASN A CA 1
ATOM 789 C C . ASN A 1 101 ? 46.447 -19.206 -44.623 1.00 64.75 101 ASN A C 1
ATOM 791 O O . ASN A 1 101 ? 46.347 -18.050 -44.211 1.00 64.75 101 ASN A O 1
ATOM 795 N N . LEU A 1 102 ? 45.391 -20.015 -44.762 1.00 59.22 102 LEU A N 1
ATOM 796 C CA . LEU A 1 102 ? 44.038 -19.681 -44.297 1.00 59.22 102 LEU A CA 1
ATOM 797 C C . LEU A 1 102 ? 43.926 -19.705 -42.765 1.00 59.22 102 LEU A C 1
ATOM 799 O O . LEU A 1 102 ? 43.056 -19.042 -42.213 1.00 59.22 102 LEU A O 1
ATOM 803 N N . ASN A 1 103 ? 44.845 -20.388 -42.075 1.00 53.75 103 ASN A N 1
ATOM 804 C CA . ASN A 1 103 ? 44.902 -20.453 -40.609 1.00 53.75 103 ASN A CA 1
ATOM 805 C C . ASN A 1 103 ? 45.540 -19.202 -39.980 1.00 53.75 103 ASN A C 1
ATOM 807 O O . ASN A 1 103 ? 46.125 -19.271 -38.902 1.00 53.75 103 ASN A O 1
ATOM 811 N N . LYS A 1 104 ? 45.438 -18.042 -40.636 1.00 51.34 104 LYS A N 1
ATOM 812 C CA . LYS A 1 104 ? 45.734 -16.771 -39.978 1.00 51.34 104 LYS A CA 1
ATOM 813 C C . LYS A 1 104 ? 44.619 -16.504 -38.977 1.00 51.34 104 LYS A C 1
ATOM 815 O O . LYS A 1 104 ? 43.493 -16.213 -39.374 1.00 51.34 104 LYS A O 1
ATOM 820 N N . GLN A 1 105 ? 44.934 -16.543 -37.685 1.00 42.56 105 GLN A N 1
ATOM 821 C CA . GLN A 1 105 ? 44.129 -15.815 -36.710 1.00 42.56 105 GLN A CA 1
ATOM 822 C C . GLN A 1 105 ? 44.212 -14.332 -37.074 1.00 42.56 105 GLN A C 1
ATOM 824 O O . GLN A 1 105 ? 45.192 -13.647 -36.785 1.00 42.56 105 GLN A O 1
ATOM 829 N N . ILE A 1 106 ? 43.188 -13.840 -37.767 1.00 46.28 106 ILE A N 1
ATOM 830 C CA . ILE A 1 106 ? 42.993 -12.414 -37.977 1.00 46.28 106 ILE A CA 1
ATOM 831 C C . ILE A 1 106 ? 42.665 -11.844 -36.596 1.00 46.28 106 ILE A C 1
ATOM 833 O O . ILE A 1 106 ? 41.537 -11.973 -36.122 1.00 46.28 106 ILE A O 1
ATOM 837 N N . LYS A 1 107 ? 43.638 -11.218 -35.928 1.00 42.53 107 LYS A N 1
ATOM 838 C CA . LYS A 1 107 ? 43.308 -10.262 -34.869 1.00 42.53 107 LYS A CA 1
ATOM 839 C C . LYS A 1 107 ? 42.714 -9.042 -35.563 1.00 42.53 107 LYS A C 1
ATOM 841 O O . LYS A 1 107 ? 43.435 -8.178 -36.049 1.00 42.53 107 LYS A O 1
ATOM 846 N N . LEU A 1 108 ? 41.388 -9.031 -35.684 1.00 39.00 108 LEU A N 1
ATOM 847 C CA . LEU A 1 108 ? 40.630 -7.836 -36.030 1.00 39.00 108 LEU A CA 1
ATOM 848 C C . LEU A 1 108 ? 40.826 -6.836 -34.890 1.00 39.00 108 LEU A C 1
ATOM 850 O O . LEU A 1 108 ? 40.179 -6.935 -33.851 1.00 39.00 108 LEU A O 1
ATOM 854 N N . GLU A 1 109 ? 41.747 -5.895 -35.068 1.00 37.56 109 GLU A N 1
ATOM 855 C CA . GLU A 1 109 ? 41.841 -4.743 -34.182 1.00 37.56 109 GLU A CA 1
ATOM 856 C C . GLU A 1 109 ? 40.767 -3.739 -34.612 1.00 37.56 109 GLU A C 1
ATOM 858 O O . GLU A 1 109 ? 40.940 -2.940 -35.532 1.00 37.56 109 GLU A O 1
ATOM 863 N N . ILE A 1 110 ? 39.596 -3.852 -33.988 1.00 41.47 110 ILE A N 1
ATOM 864 C CA . ILE A 1 110 ? 38.493 -2.916 -34.183 1.00 41.47 110 ILE A CA 1
ATOM 865 C C . ILE A 1 110 ? 38.789 -1.699 -33.310 1.00 41.47 110 ILE A C 1
ATOM 867 O O . ILE A 1 110 ? 38.550 -1.723 -32.103 1.00 41.47 110 ILE A O 1
ATOM 871 N N . LYS A 1 111 ? 39.300 -0.623 -33.911 1.00 44.97 111 LYS A N 1
ATOM 872 C CA . LYS A 1 111 ? 39.342 0.679 -33.239 1.00 44.97 111 LYS A CA 1
ATOM 873 C C . LYS A 1 111 ? 37.958 1.310 -33.322 1.00 44.97 111 LYS A C 1
ATOM 875 O O . LYS A 1 111 ? 37.480 1.639 -34.405 1.00 44.97 111 LYS A O 1
ATOM 880 N N . GLN A 1 112 ? 37.299 1.436 -32.174 1.00 32.78 112 GLN A N 1
ATOM 881 C CA . GLN A 1 112 ? 36.041 2.165 -32.073 1.00 32.78 112 GLN A CA 1
ATOM 882 C C . GLN A 1 112 ? 36.330 3.654 -32.269 1.00 32.78 112 GLN A C 1
ATOM 884 O O . GLN A 1 112 ? 37.146 4.231 -31.554 1.00 32.78 112 GLN A O 1
ATOM 889 N N . ILE A 1 113 ? 35.671 4.272 -33.249 1.00 49.28 113 ILE A N 1
ATOM 890 C CA . ILE A 1 113 ? 35.633 5.729 -33.367 1.00 49.28 113 ILE A CA 1
ATOM 891 C C . ILE A 1 113 ? 34.607 6.189 -32.336 1.00 49.28 113 ILE A C 1
ATOM 893 O O . ILE A 1 113 ? 33.403 6.054 -32.546 1.00 49.28 113 ILE A O 1
ATOM 897 N N . LEU A 1 114 ? 35.094 6.641 -31.186 1.00 44.12 114 LEU A N 1
ATOM 898 C CA . LEU A 1 114 ? 34.264 7.204 -30.133 1.00 44.12 114 LEU A CA 1
ATOM 899 C C . LEU A 1 114 ? 34.122 8.700 -30.410 1.00 44.12 114 LEU A C 1
ATOM 901 O O . LEU A 1 114 ? 35.118 9.406 -30.546 1.00 44.12 114 LEU A O 1
ATOM 905 N N . SER A 1 115 ? 32.888 9.175 -30.551 1.00 48.88 115 SER A N 1
ATOM 906 C CA . SER A 1 115 ? 32.604 10.606 -30.523 1.00 48.88 115 SER A CA 1
ATOM 907 C C . SER A 1 115 ? 32.244 10.996 -29.095 1.00 48.88 115 SER A C 1
ATOM 909 O O . SER A 1 115 ? 31.236 10.521 -28.571 1.00 48.88 115 SER A O 1
ATOM 911 N N . ASP A 1 116 ? 33.006 11.906 -28.497 1.00 45.31 116 ASP A N 1
ATOM 912 C CA . ASP A 1 116 ? 32.729 12.424 -27.147 1.00 45.31 116 ASP A CA 1
ATOM 913 C C . ASP A 1 116 ? 31.493 13.345 -27.104 1.00 45.31 116 ASP A C 1
ATOM 915 O O . ASP A 1 116 ? 31.006 13.726 -26.038 1.00 45.31 116 ASP A O 1
ATOM 919 N N . ASN A 1 117 ? 30.933 13.657 -28.276 1.00 41.53 117 ASN A N 1
ATOM 920 C CA . ASN A 1 117 ? 29.763 14.505 -28.431 1.00 41.53 117 ASN A CA 1
ATOM 921 C C . ASN A 1 117 ? 28.527 13.653 -28.748 1.00 41.53 117 ASN A C 1
ATOM 923 O O . ASN A 1 117 ? 28.520 12.862 -29.690 1.00 41.53 117 ASN A O 1
ATOM 927 N N . CYS A 1 118 ? 27.453 13.838 -27.978 1.00 45.75 118 CYS A N 1
ATOM 928 C CA . CYS A 1 118 ? 26.163 13.200 -28.256 1.00 45.75 118 CYS A CA 1
ATOM 929 C C . CYS A 1 118 ? 25.572 13.816 -29.530 1.00 45.75 118 CYS A C 1
ATOM 931 O O . CYS A 1 118 ? 25.622 15.038 -29.616 1.00 45.75 118 CYS A O 1
ATOM 933 N N . GLY A 1 119 ? 25.011 13.035 -30.469 1.00 48.72 119 GLY A N 1
ATOM 934 C CA . GLY A 1 119 ? 24.430 13.524 -31.728 1.00 48.72 119 GLY A CA 1
ATOM 935 C C . GLY A 1 119 ? 23.619 12.518 -32.552 1.00 48.72 119 GLY A C 1
ATOM 936 O O . GLY A 1 119 ? 23.677 11.320 -32.291 1.00 48.72 119 GLY A O 1
ATOM 937 N N . GLU A 1 120 ? 22.838 12.999 -33.528 1.00 43.72 120 GLU A N 1
ATOM 938 C CA . GLU A 1 120 ? 22.111 12.149 -34.485 1.00 43.72 120 GLU A CA 1
ATOM 939 C C . GLU A 1 120 ? 22.983 11.863 -35.714 1.00 43.72 120 GLU A C 1
ATOM 941 O O . GLU A 1 120 ? 23.584 12.768 -36.298 1.00 43.72 120 GLU A O 1
ATOM 946 N N . ILE A 1 121 ? 23.047 10.588 -36.105 1.00 43.31 121 ILE A N 1
ATOM 947 C CA . ILE A 1 121 ? 23.770 10.125 -37.289 1.00 43.31 121 ILE A CA 1
ATOM 948 C C . ILE A 1 121 ? 22.781 10.070 -38.453 1.00 43.31 121 ILE A C 1
ATOM 950 O O . ILE A 1 121 ? 21.966 9.149 -38.548 1.00 43.31 121 ILE A O 1
ATOM 954 N N . PHE A 1 122 ? 22.858 11.043 -39.359 1.00 48.41 122 PHE A N 1
ATOM 955 C CA . PHE A 1 122 ? 22.016 11.056 -40.551 1.00 48.41 122 PHE A CA 1
ATOM 956 C C . PHE A 1 122 ? 22.683 10.295 -41.702 1.00 48.41 122 PHE A C 1
ATOM 958 O O . PHE A 1 122 ? 23.673 10.745 -42.281 1.00 48.41 122 PHE A O 1
ATOM 965 N N . PHE A 1 123 ? 22.109 9.148 -42.073 1.00 44.91 123 PHE A N 1
ATOM 966 C CA . PHE A 1 123 ? 22.472 8.431 -43.296 1.00 44.91 123 PHE A CA 1
ATOM 967 C C . PHE A 1 123 ? 21.529 8.835 -44.438 1.00 44.91 123 PHE A C 1
ATOM 969 O O . PHE A 1 123 ? 20.379 8.380 -44.463 1.00 44.91 123 PHE A O 1
ATOM 976 N N . PRO A 1 124 ? 21.972 9.641 -45.421 1.00 47.97 124 PRO A N 1
ATOM 977 C CA . PRO A 1 124 ? 21.138 9.936 -46.576 1.00 47.97 124 PRO A CA 1
ATOM 978 C C . PRO A 1 124 ? 20.844 8.640 -47.342 1.00 47.97 124 PRO A C 1
ATOM 980 O O . PRO A 1 124 ? 21.754 7.883 -47.692 1.00 47.97 124 PRO A O 1
ATOM 983 N N . LYS A 1 125 ? 19.563 8.377 -47.632 1.00 51.19 125 LYS A N 1
ATOM 984 C CA . LYS A 1 125 ? 19.162 7.262 -48.501 1.00 51.19 125 LYS A CA 1
ATOM 985 C C . LYS A 1 125 ? 19.735 7.498 -49.899 1.00 51.19 125 LYS A C 1
ATOM 987 O O . LYS A 1 125 ? 19.197 8.287 -50.675 1.00 51.19 125 LYS A O 1
ATOM 992 N N . LEU A 1 126 ? 20.816 6.797 -50.233 1.00 55.00 126 LEU A N 1
ATOM 993 C CA . LEU A 1 126 ? 21.359 6.780 -51.588 1.00 55.00 126 LEU A CA 1
ATOM 994 C C . LEU A 1 126 ? 20.321 6.123 -52.506 1.00 55.00 126 LEU A C 1
ATOM 996 O O . LEU A 1 126 ? 20.079 4.922 -52.432 1.00 55.00 126 LEU A O 1
ATOM 1000 N N . LYS A 1 127 ? 19.681 6.925 -53.364 1.00 53.81 127 LYS A N 1
ATOM 1001 C CA . LYS A 1 127 ? 18.589 6.483 -54.251 1.00 53.81 127 LYS A CA 1
ATOM 1002 C C . LYS A 1 127 ? 19.018 5.470 -55.327 1.00 53.81 127 LYS A C 1
ATOM 1004 O O . LYS A 1 127 ? 18.161 4.951 -56.031 1.00 53.81 127 LYS A O 1
ATOM 1009 N N . LYS A 1 128 ? 20.311 5.151 -55.461 1.00 48.84 128 LYS A N 1
ATOM 1010 C CA . LYS A 1 128 ? 20.810 4.127 -56.389 1.00 48.84 128 LYS A CA 1
ATOM 1011 C C . LYS A 1 128 ? 21.591 3.054 -55.630 1.00 48.84 128 LYS A C 1
ATOM 1013 O O . LYS A 1 128 ? 22.574 3.366 -54.961 1.00 48.84 128 LYS A O 1
ATOM 1018 N N . LYS A 1 129 ? 21.197 1.783 -55.796 1.00 48.28 129 LYS A N 1
ATOM 1019 C CA . LYS A 1 129 ? 22.078 0.630 -55.552 1.00 48.28 129 LYS A CA 1
ATOM 1020 C C . LYS A 1 129 ? 23.143 0.638 -56.642 1.00 48.28 129 LYS A C 1
ATOM 1022 O O . LYS A 1 129 ? 22.989 -0.024 -57.662 1.00 48.28 129 LYS A O 1
ATOM 1027 N N . VAL A 1 130 ? 24.183 1.441 -56.463 1.00 45.62 130 VAL A N 1
ATOM 1028 C CA . VAL A 1 130 ? 25.385 1.282 -57.270 1.00 45.62 130 VAL A CA 1
ATOM 1029 C C . VAL A 1 130 ? 26.361 0.472 -56.441 1.00 45.62 130 VAL A C 1
ATOM 1031 O O . VAL A 1 130 ? 26.713 0.867 -55.330 1.00 45.62 130 VAL A O 1
ATOM 1034 N N . ASN A 1 131 ? 26.767 -0.675 -56.978 1.00 47.50 131 ASN A N 1
ATOM 1035 C CA . ASN A 1 131 ? 27.979 -1.356 -56.553 1.00 47.50 131 ASN A CA 1
ATOM 1036 C C . ASN A 1 131 ? 29.152 -0.435 -56.917 1.00 47.50 131 ASN A C 1
ATOM 1038 O O . ASN A 1 131 ? 29.733 -0.560 -57.989 1.00 47.50 131 ASN A O 1
ATOM 1042 N N . LEU A 1 132 ? 29.425 0.557 -56.077 1.00 41.25 132 LEU A N 1
ATOM 1043 C CA . LEU A 1 132 ? 30.560 1.460 -56.204 1.00 41.25 132 LEU A CA 1
ATOM 1044 C C . LEU A 1 132 ? 31.376 1.352 -54.924 1.00 41.25 132 LEU A C 1
ATOM 1046 O O . LEU A 1 132 ? 30.823 1.362 -53.822 1.00 41.25 132 LEU A O 1
ATOM 1050 N N . GLY A 1 133 ? 32.680 1.167 -55.127 1.00 43.06 133 GLY A N 1
ATOM 1051 C CA . GLY A 1 133 ? 33.688 1.003 -54.094 1.00 43.06 133 GLY A CA 1
ATOM 1052 C C . GLY A 1 133 ? 33.692 2.143 -53.081 1.00 43.06 133 GLY A C 1
ATOM 1053 O O . GLY A 1 133 ? 33.118 3.208 -53.299 1.00 43.06 133 GLY A O 1
ATOM 1054 N N . ASN A 1 134 ? 34.311 1.847 -51.942 1.00 44.31 134 ASN A N 1
ATOM 1055 C CA . ASN A 1 134 ? 34.434 2.711 -50.775 1.00 44.31 134 ASN A CA 1
ATOM 1056 C C . ASN A 1 134 ? 35.144 4.036 -51.092 1.00 44.31 134 ASN A C 1
ATOM 1058 O O . ASN A 1 134 ? 36.314 4.181 -50.764 1.00 44.31 134 ASN A O 1
ATOM 1062 N N . ASP A 1 135 ? 34.414 5.013 -51.622 1.00 39.81 135 ASP A N 1
ATOM 1063 C CA . ASP A 1 135 ? 34.867 6.399 -51.664 1.00 39.81 135 ASP A CA 1
ATOM 1064 C C . ASP A 1 135 ? 34.001 7.248 -50.723 1.00 39.81 135 ASP A C 1
ATOM 1066 O O . ASP A 1 135 ? 32.800 7.443 -50.918 1.00 39.81 135 ASP A O 1
ATOM 1070 N N . ASN A 1 136 ? 34.648 7.656 -49.627 1.00 44.78 136 ASN A N 1
ATOM 1071 C CA . ASN A 1 136 ? 34.356 8.759 -48.709 1.00 44.78 136 ASN A CA 1
ATOM 1072 C C . ASN A 1 136 ? 32.914 9.291 -48.690 1.00 44.78 136 ASN A C 1
ATOM 1074 O O . ASN A 1 136 ? 32.573 10.292 -49.319 1.00 44.78 136 ASN A O 1
ATOM 1078 N N . LYS A 1 137 ? 32.082 8.678 -47.844 1.00 45.34 137 LYS A N 1
ATOM 1079 C CA . LYS A 1 137 ? 30.804 9.260 -47.421 1.00 45.34 137 LYS A CA 1
ATOM 1080 C C . LYS A 1 137 ? 31.053 10.129 -46.193 1.00 45.34 137 LYS A C 1
ATOM 1082 O O . LYS A 1 137 ? 31.262 9.607 -45.103 1.00 45.34 137 LYS A O 1
ATOM 1087 N N . LEU A 1 138 ? 31.035 11.446 -46.379 1.00 45.94 138 LEU A N 1
ATOM 1088 C CA . LEU A 1 138 ? 30.993 12.402 -45.274 1.00 45.94 138 LEU A CA 1
ATOM 1089 C C . LEU A 1 138 ? 29.670 12.225 -44.516 1.00 45.94 138 LEU A C 1
ATOM 1091 O O . LEU A 1 138 ? 28.592 12.305 -45.108 1.00 45.94 138 LEU A O 1
ATOM 1095 N N . VAL A 1 139 ? 29.764 11.962 -43.214 1.00 46.78 139 VAL A N 1
ATOM 1096 C CA . VAL A 1 139 ? 28.624 11.820 -42.302 1.00 46.78 139 VAL A CA 1
ATOM 1097 C C . VAL A 1 139 ? 28.601 13.039 -41.393 1.00 46.78 139 VAL A C 1
ATOM 1099 O O . VAL A 1 139 ? 29.584 13.332 -40.717 1.00 46.78 139 VAL A O 1
ATOM 1102 N N . TRP A 1 140 ? 27.477 13.749 -41.378 1.00 45.41 140 TRP A N 1
ATOM 1103 C CA . TRP A 1 140 ? 27.246 14.850 -40.450 1.00 45.41 140 TRP A CA 1
ATOM 1104 C C . TRP A 1 140 ? 26.640 14.289 -39.164 1.00 45.41 140 TRP A C 1
ATOM 1106 O O . TRP A 1 140 ? 25.574 13.675 -39.203 1.00 45.41 140 TRP A O 1
ATOM 1116 N N . ILE A 1 141 ? 27.327 14.490 -38.039 1.00 47.75 141 ILE A N 1
ATOM 1117 C CA . ILE A 1 141 ? 26.832 14.144 -36.704 1.00 47.75 141 ILE A CA 1
ATOM 1118 C C . ILE A 1 141 ? 26.418 15.456 -36.040 1.00 47.75 141 ILE A C 1
ATOM 1120 O O . ILE A 1 141 ? 27.263 16.248 -35.625 1.00 47.75 141 ILE A O 1
ATOM 1124 N N . LEU A 1 142 ? 25.115 15.728 -35.994 1.00 49.31 142 LEU A N 1
ATOM 1125 C CA . LEU A 1 142 ? 24.580 16.915 -35.321 1.00 49.31 142 LEU A CA 1
ATOM 1126 C C . LEU A 1 142 ? 24.498 16.639 -33.828 1.00 49.31 142 LEU A C 1
ATOM 1128 O O . LEU A 1 142 ? 23.854 15.666 -33.452 1.00 49.31 142 LEU A O 1
ATOM 1132 N N . SER A 1 143 ? 25.102 17.473 -32.976 1.00 46.66 143 SER A N 1
ATOM 1133 C CA . SER A 1 143 ? 25.112 17.195 -31.540 1.00 46.66 143 SER A CA 1
ATOM 1134 C C . SER A 1 143 ? 23.702 17.255 -30.922 1.00 46.66 143 SER A C 1
ATOM 1136 O O . SER A 1 143 ? 23.011 18.261 -31.064 1.00 46.66 143 SER A O 1
ATOM 1138 N N . GLY A 1 144 ? 23.284 16.225 -30.196 1.00 57.28 144 GLY A N 1
ATOM 1139 C CA . GLY A 1 144 ? 21.968 16.041 -29.603 1.00 57.28 144 GLY A CA 1
ATOM 1140 C C . GLY A 1 144 ? 22.049 15.105 -28.400 1.00 57.28 144 GLY A C 1
ATOM 1141 O O . GLY A 1 144 ? 22.747 14.099 -28.431 1.00 57.28 144 GLY A O 1
ATOM 1142 N N . LYS A 1 145 ? 21.354 15.439 -27.310 1.00 55.38 145 LYS A N 1
ATOM 1143 C CA . LYS A 1 145 ? 21.320 14.619 -26.089 1.00 55.38 145 LYS A CA 1
ATOM 1144 C C . LYS A 1 145 ? 20.481 13.360 -26.330 1.00 55.38 145 LYS A C 1
ATOM 1146 O O . LYS A 1 145 ? 19.318 13.466 -26.714 1.00 55.38 145 LYS A O 1
ATOM 1151 N N . LEU A 1 146 ? 21.053 12.184 -26.068 1.00 65.81 146 LEU A N 1
ATOM 1152 C CA . LEU A 1 146 ? 20.322 10.918 -26.112 1.00 65.81 146 LEU A CA 1
ATOM 1153 C C . LEU A 1 146 ? 19.449 10.789 -24.855 1.00 65.81 146 LEU A C 1
ATOM 1155 O O . LEU A 1 146 ? 19.961 10.787 -23.735 1.00 65.81 146 LEU A O 1
ATOM 1159 N N . TYR A 1 147 ? 18.138 10.649 -25.036 1.00 68.50 147 TYR A N 1
ATOM 1160 C CA . TYR A 1 147 ? 17.207 10.351 -23.950 1.00 68.50 147 TYR A CA 1
ATOM 1161 C C . TYR A 1 147 ? 16.688 8.924 -24.093 1.00 68.50 147 TYR A C 1
ATOM 1163 O O . TYR A 1 147 ? 16.034 8.587 -25.080 1.00 68.50 147 TYR A O 1
ATOM 1171 N N . ASN A 1 148 ? 16.944 8.090 -23.086 1.00 72.06 148 ASN A N 1
ATOM 1172 C CA . ASN A 1 148 ? 16.391 6.742 -23.050 1.00 72.06 148 ASN A CA 1
ATOM 1173 C C . AS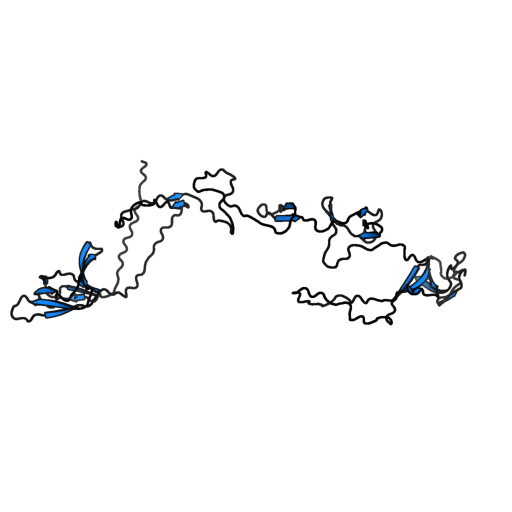N A 1 148 ? 14.880 6.797 -22.802 1.00 72.06 148 ASN A C 1
ATOM 1175 O O . ASN A 1 148 ? 14.410 7.455 -21.871 1.00 72.06 148 ASN A O 1
ATOM 1179 N N . SER A 1 149 ? 14.128 6.063 -23.622 1.00 74.56 149 SER A N 1
ATOM 1180 C CA . SER A 1 149 ? 12.692 5.876 -23.431 1.00 74.56 149 SER A CA 1
ATOM 1181 C C . SER A 1 149 ? 12.417 5.096 -22.142 1.00 74.56 149 SER A C 1
ATOM 1183 O O . SER A 1 149 ? 12.976 4.010 -21.960 1.00 74.56 149 SER A O 1
ATOM 1185 N N . PRO A 1 150 ? 11.506 5.566 -21.276 1.00 77.94 150 PRO A N 1
ATOM 1186 C CA . PRO A 1 150 ? 10.951 4.749 -20.209 1.00 77.94 150 PRO A CA 1
ATOM 1187 C C . PRO A 1 150 ? 10.283 3.481 -20.758 1.00 77.94 150 PRO A C 1
ATOM 1189 O O . PRO A 1 150 ? 9.772 3.457 -21.885 1.00 77.94 150 PRO A O 1
ATOM 1192 N N . ILE A 1 151 ? 10.249 2.437 -19.929 1.00 76.94 151 ILE A N 1
ATOM 1193 C CA . ILE A 1 151 ? 9.574 1.169 -20.233 1.00 76.94 151 ILE A CA 1
ATOM 1194 C C . ILE A 1 151 ? 8.084 1.440 -20.498 1.00 76.94 151 ILE A C 1
ATOM 1196 O O . ILE A 1 151 ? 7.444 2.186 -19.756 1.00 76.94 151 ILE A O 1
ATOM 1200 N N . ASN A 1 152 ? 7.530 0.818 -21.543 1.00 82.88 152 ASN A N 1
ATOM 1201 C CA . ASN A 1 152 ? 6.120 0.935 -21.943 1.00 82.88 152 ASN A CA 1
ATOM 1202 C C . ASN A 1 152 ? 5.652 2.385 -22.163 1.00 82.88 152 ASN A C 1
ATOM 1204 O O . ASN A 1 152 ? 4.544 2.763 -21.768 1.00 82.88 152 ASN A O 1
ATOM 1208 N N . SER A 1 153 ? 6.500 3.211 -22.776 1.00 85.81 153 SER A N 1
ATOM 1209 C CA . SER A 1 153 ? 6.147 4.577 -23.151 1.00 85.81 153 SER A CA 1
ATOM 1210 C C . SER A 1 153 ? 6.048 4.748 -24.666 1.00 85.81 153 SER A C 1
ATOM 1212 O O . SER A 1 153 ? 6.637 3.998 -25.442 1.00 85.81 153 SER A O 1
ATOM 1214 N N . PHE A 1 154 ? 5.253 5.726 -25.081 1.00 84.75 154 PHE A N 1
ATOM 1215 C CA . PHE A 1 154 ? 5.081 6.134 -26.467 1.00 84.75 154 PHE A CA 1
ATOM 1216 C C . PHE A 1 154 ? 5.737 7.494 -26.667 1.00 84.75 154 PHE A C 1
ATOM 1218 O O . PHE A 1 154 ? 5.654 8.354 -25.786 1.00 84.75 154 PHE A O 1
ATOM 1225 N N . LEU A 1 155 ? 6.327 7.708 -27.839 1.00 84.25 155 LEU A N 1
ATOM 1226 C CA . LEU A 1 155 ? 6.800 9.028 -28.236 1.00 84.25 155 LEU A CA 1
ATOM 1227 C C . LEU A 1 155 ? 5.595 9.965 -28.402 1.00 84.25 155 LEU A C 1
ATOM 1229 O O . LEU A 1 155 ? 4.580 9.587 -28.990 1.00 84.25 155 LEU A O 1
ATOM 1233 N N . ASN A 1 156 ? 5.688 11.169 -27.843 1.00 80.12 156 ASN A N 1
ATOM 1234 C CA . ASN A 1 156 ? 4.602 12.149 -27.886 1.00 80.12 156 ASN A CA 1
ATOM 1235 C C . ASN A 1 156 ? 4.613 13.015 -29.162 1.00 80.12 156 ASN A C 1
ATOM 1237 O O . ASN A 1 156 ? 3.725 13.842 -29.347 1.00 80.12 156 ASN A O 1
ATOM 1241 N N . PHE A 1 157 ? 5.614 12.840 -30.027 1.00 81.06 157 PHE A N 1
ATOM 1242 C CA . PHE A 1 157 ? 5.887 13.707 -31.171 1.00 81.06 157 PHE A CA 1
ATOM 1243 C C . PHE A 1 157 ? 6.118 12.914 -32.454 1.00 81.06 157 PHE A C 1
ATOM 1245 O O . PHE A 1 157 ? 6.514 11.749 -32.414 1.00 81.06 157 PHE A O 1
ATOM 1252 N N . TYR A 1 158 ? 5.908 13.583 -33.585 1.00 74.19 158 TYR A N 1
ATOM 1253 C CA . TYR A 1 158 ? 6.302 13.109 -34.909 1.00 74.19 158 TYR A CA 1
ATOM 1254 C C . TYR A 1 158 ? 7.719 13.596 -35.242 1.00 74.19 158 TYR A C 1
ATOM 1256 O O . TYR A 1 158 ? 8.247 14.488 -34.577 1.00 74.19 158 TYR A O 1
ATOM 1264 N N . SER A 1 159 ? 8.349 12.998 -36.254 1.00 71.31 159 SER A N 1
ATOM 1265 C CA . SER A 1 159 ? 9.758 13.230 -36.613 1.00 71.31 159 SER A CA 1
ATOM 1266 C C . SER A 1 159 ? 10.113 14.687 -36.940 1.00 71.31 159 SER A C 1
ATOM 1268 O O . SER A 1 159 ? 11.274 15.063 -36.869 1.00 71.31 159 SER A O 1
ATOM 1270 N N . ASP A 1 160 ? 9.130 15.503 -37.306 1.00 75.81 160 ASP A N 1
ATOM 1271 C CA . ASP A 1 160 ? 9.253 16.896 -37.741 1.00 75.81 160 ASP A CA 1
ATOM 1272 C C . ASP A 1 160 ? 8.775 17.917 -36.688 1.00 75.81 160 ASP A C 1
ATOM 1274 O O . ASP A 1 160 ? 8.767 19.127 -36.932 1.00 75.81 160 ASP A O 1
ATOM 1278 N N . TYR A 1 161 ? 8.388 17.454 -35.498 1.00 71.25 161 TYR A N 1
ATOM 1279 C CA . TYR A 1 161 ? 7.820 18.314 -34.467 1.00 71.25 161 TYR A CA 1
ATOM 1280 C C . TYR A 1 161 ? 8.892 19.127 -33.724 1.00 71.25 161 TYR A C 1
ATOM 1282 O O . TYR A 1 161 ? 9.826 18.580 -33.134 1.00 71.25 161 TYR A O 1
ATOM 1290 N N . LYS A 1 162 ? 8.724 20.454 -33.675 1.00 75.06 162 LYS A N 1
ATOM 1291 C CA . LYS A 1 162 ? 9.608 21.357 -32.921 1.00 75.06 162 LYS A CA 1
ATOM 1292 C C . LYS A 1 162 ? 9.266 21.330 -31.428 1.00 75.06 162 LYS A C 1
ATOM 1294 O O . LYS A 1 162 ? 8.144 21.634 -31.029 1.00 75.06 162 LYS A O 1
ATOM 1299 N N . LEU A 1 163 ? 10.246 20.992 -30.592 1.00 68.94 163 LEU A N 1
ATOM 1300 C CA . LEU A 1 163 ? 10.085 20.939 -29.138 1.00 68.94 163 LEU A CA 1
ATOM 1301 C C . LEU A 1 163 ? 10.165 22.336 -28.515 1.00 68.94 163 LEU A C 1
ATOM 1303 O O . LEU A 1 163 ? 11.146 23.049 -28.711 1.00 68.94 163 LEU A O 1
ATOM 1307 N N . SER A 1 164 ? 9.168 22.699 -27.709 1.00 73.00 164 SER A N 1
ATOM 1308 C CA . SER A 1 164 ? 9.235 23.845 -26.801 1.00 73.00 164 SER A CA 1
ATOM 1309 C C . SER A 1 164 ? 9.713 23.414 -25.407 1.00 73.00 164 SER A C 1
ATOM 1311 O O . SER A 1 164 ? 9.528 22.251 -25.022 1.00 73.00 164 SER A O 1
ATOM 1313 N N . PRO A 1 165 ? 10.298 24.329 -24.611 1.00 64.31 165 PRO A N 1
ATOM 1314 C CA . PRO A 1 165 ? 10.557 24.063 -23.200 1.00 64.31 165 PRO A CA 1
ATOM 1315 C C . PRO A 1 165 ? 9.257 23.634 -22.493 1.00 64.31 165 PRO A C 1
ATOM 1317 O O . PRO A 1 165 ? 8.193 24.188 -22.759 1.00 64.31 165 PRO A O 1
ATOM 1320 N N . ASN A 1 166 ? 9.355 22.630 -21.612 1.00 72.94 166 ASN A N 1
ATOM 1321 C CA . ASN A 1 166 ? 8.267 21.965 -20.864 1.00 72.94 166 ASN A CA 1
ATOM 1322 C C . ASN A 1 166 ? 7.424 20.913 -21.609 1.00 72.94 166 ASN A C 1
ATOM 1324 O O . ASN A 1 166 ? 6.505 20.343 -21.018 1.00 72.94 166 ASN A O 1
ATOM 1328 N N . ASN A 1 167 ? 7.757 20.574 -22.854 1.00 71.81 167 ASN A N 1
ATOM 1329 C CA . ASN A 1 167 ? 7.079 19.490 -23.562 1.00 71.81 167 ASN A CA 1
ATOM 1330 C C . ASN A 1 167 ? 7.555 18.099 -23.102 1.00 71.81 167 ASN A C 1
ATOM 1332 O O . ASN A 1 167 ? 8.751 17.823 -23.014 1.00 71.81 167 ASN A O 1
ATOM 1336 N N . ALA A 1 168 ? 6.610 17.189 -22.844 1.00 78.94 168 ALA A N 1
ATOM 1337 C CA . ALA A 1 168 ? 6.915 15.808 -22.469 1.00 78.94 168 ALA A CA 1
ATOM 1338 C C . ALA A 1 168 ? 7.252 14.953 -23.702 1.00 78.94 168 ALA A C 1
ATOM 1340 O O . ALA A 1 168 ? 6.416 14.808 -24.590 1.00 78.94 168 ALA A O 1
ATOM 1341 N N . ILE A 1 169 ? 8.451 14.358 -23.721 1.00 81.88 169 ILE A N 1
ATOM 1342 C CA . ILE A 1 169 ? 8.957 13.501 -24.814 1.00 81.88 169 ILE A CA 1
ATOM 1343 C C . ILE A 1 169 ? 8.236 12.159 -24.876 1.00 81.88 169 ILE A C 1
ATOM 1345 O O . ILE A 1 169 ? 7.857 11.697 -25.953 1.00 81.88 169 ILE A O 1
ATOM 1349 N N . PHE A 1 170 ? 7.999 11.564 -23.713 1.00 83.81 170 PHE A N 1
ATOM 1350 C CA . PHE A 1 170 ? 7.386 10.253 -23.590 1.00 83.81 170 PHE A CA 1
ATOM 1351 C C . PHE A 1 170 ? 6.066 10.345 -22.832 1.00 83.81 170 PHE A C 1
ATOM 1353 O O . PHE A 1 170 ? 5.950 11.078 -21.848 1.00 83.81 170 PHE A O 1
ATOM 1360 N N . ARG A 1 171 ? 5.081 9.555 -23.264 1.00 85.38 171 ARG A N 1
ATOM 1361 C CA . ARG A 1 171 ? 3.809 9.359 -22.564 1.00 85.38 171 ARG A CA 1
ATOM 1362 C C . ARG A 1 171 ? 3.621 7.890 -22.209 1.00 85.38 171 ARG A C 1
ATOM 1364 O O . ARG A 1 171 ? 3.850 7.013 -23.036 1.00 85.38 171 ARG A O 1
ATOM 1371 N N . THR A 1 172 ? 3.136 7.616 -21.006 1.00 85.81 172 THR A N 1
ATOM 1372 C CA . THR A 1 172 ? 2.775 6.260 -20.570 1.00 85.81 172 THR A CA 1
ATOM 1373 C C . THR A 1 172 ? 1.273 6.201 -20.342 1.00 85.81 172 THR A C 1
ATOM 1375 O O . THR A 1 172 ? 0.709 7.062 -19.666 1.00 85.81 172 THR A O 1
ATOM 1378 N N . LYS A 1 173 ? 0.612 5.186 -20.904 1.00 86.25 173 LYS A N 1
ATOM 1379 C CA . LYS A 1 173 ? -0.822 4.953 -20.707 1.00 86.25 173 LYS A CA 1
ATOM 1380 C C . LYS A 1 173 ? -1.017 3.950 -19.572 1.00 86.25 173 LYS A C 1
ATOM 1382 O O . LYS A 1 173 ? -0.581 2.810 -19.680 1.00 86.25 173 LYS A O 1
ATOM 1387 N N . LEU A 1 174 ? -1.692 4.373 -18.506 1.00 84.06 174 LEU A N 1
ATOM 1388 C CA . LEU A 1 174 ? -2.097 3.510 -17.395 1.00 84.06 174 LEU A CA 1
ATOM 1389 C C . LEU A 1 174 ? -3.597 3.228 -17.510 1.00 84.06 174 LEU A C 1
ATOM 1391 O O . LEU A 1 174 ? -4.391 4.161 -17.613 1.00 84.06 174 LEU A O 1
ATOM 1395 N N . VAL A 1 175 ? -3.986 1.952 -17.499 1.00 84.31 175 VAL A N 1
ATOM 1396 C CA . VAL A 1 175 ? -5.391 1.522 -17.556 1.00 84.31 175 VAL A CA 1
ATOM 1397 C C . VAL A 1 175 ? -5.729 0.821 -16.245 1.00 84.31 175 VAL A C 1
ATOM 1399 O O . VAL A 1 175 ? -5.089 -0.163 -15.887 1.00 84.31 175 VAL A O 1
ATOM 1402 N N . SER A 1 176 ? -6.713 1.348 -15.515 1.00 82.12 176 SER A N 1
ATOM 1403 C CA . SER A 1 176 ? -7.230 0.734 -14.288 1.00 82.12 176 SER A CA 1
ATOM 1404 C C . SER A 1 176 ? -8.497 -0.059 -14.593 1.00 82.12 176 SER A C 1
ATOM 1406 O O . SER A 1 176 ? -9.371 0.430 -15.303 1.00 82.12 176 SER A O 1
ATOM 1408 N N . HIS A 1 177 ? -8.625 -1.254 -14.012 1.00 84.50 177 HIS A N 1
ATOM 1409 C CA . HIS A 1 177 ? -9.866 -2.037 -14.061 1.00 84.50 177 HIS A CA 1
ATOM 1410 C C . HIS A 1 177 ? -10.931 -1.530 -13.082 1.00 84.50 177 HIS A C 1
ATOM 1412 O O . HIS A 1 177 ? -12.108 -1.845 -13.230 1.00 84.50 177 HIS A O 1
ATOM 1418 N N . SER A 1 178 ? -10.531 -0.775 -12.056 1.00 80.00 178 SER A N 1
ATOM 1419 C CA . SER A 1 178 ? -11.461 -0.206 -11.088 1.00 80.00 178 SER A CA 1
ATOM 1420 C C . SER A 1 178 ? -11.915 1.181 -11.523 1.00 80.00 178 SER A C 1
ATOM 1422 O O . SER A 1 178 ? -11.103 2.042 -11.870 1.00 80.00 178 SER A O 1
ATOM 1424 N N . THR A 1 179 ? -13.225 1.405 -11.435 1.00 80.75 179 THR A N 1
ATOM 1425 C CA . THR A 1 179 ? -13.809 2.745 -11.468 1.00 80.75 179 THR A CA 1
ATOM 1426 C C . THR A 1 179 ? -13.375 3.527 -10.229 1.00 80.75 179 THR A C 1
ATOM 1428 O O . THR A 1 179 ? -13.034 2.945 -9.197 1.00 80.75 179 THR A O 1
ATOM 1431 N N . GLY A 1 180 ? -13.350 4.853 -10.317 1.00 83.00 180 GLY A N 1
ATOM 1432 C CA . GLY A 1 180 ? -13.019 5.698 -9.178 1.00 83.00 180 GLY A CA 1
ATOM 1433 C C . GLY A 1 180 ? -12.429 7.039 -9.580 1.00 83.00 180 GLY A C 1
ATOM 1434 O O . GLY A 1 180 ? -12.098 7.279 -10.739 1.00 83.00 180 GLY A O 1
ATOM 1435 N N . LEU A 1 181 ? -12.284 7.907 -8.586 1.00 83.69 181 LEU A N 1
ATOM 1436 C CA . LEU A 1 181 ? -11.597 9.183 -8.730 1.00 83.69 181 LEU A CA 1
ATOM 1437 C C . LEU A 1 181 ? -10.095 8.977 -8.534 1.00 83.69 181 LEU A C 1
ATOM 1439 O O . LEU A 1 181 ? -9.666 8.315 -7.585 1.00 83.69 181 LEU A O 1
ATOM 1443 N N . ILE A 1 182 ? -9.307 9.556 -9.437 1.00 85.69 182 ILE A N 1
ATOM 1444 C CA . ILE A 1 182 ? -7.847 9.520 -9.386 1.00 85.69 182 ILE A CA 1
ATOM 1445 C C . ILE A 1 182 ? -7.357 10.773 -8.666 1.00 85.69 182 ILE A C 1
ATOM 1447 O O . ILE A 1 182 ? -7.671 11.893 -9.065 1.00 85.69 182 ILE A O 1
ATOM 1451 N N . ARG A 1 183 ? -6.549 10.586 -7.622 1.00 83.62 183 ARG A N 1
ATOM 1452 C CA . ARG A 1 183 ? -5.871 11.666 -6.908 1.00 83.62 183 ARG A CA 1
ATOM 1453 C C . ARG A 1 183 ? -4.365 11.458 -6.961 1.00 83.62 183 ARG A C 1
ATOM 1455 O O . ARG A 1 183 ? -3.863 10.393 -6.603 1.00 83.62 183 ARG A O 1
ATOM 1462 N N . PHE A 1 184 ? -3.647 12.497 -7.367 1.00 81.94 184 PHE A N 1
ATOM 1463 C CA . PHE A 1 184 ? -2.193 12.536 -7.269 1.00 81.94 184 PHE A CA 1
ATOM 1464 C C . PHE A 1 184 ? -1.788 13.005 -5.872 1.00 81.94 184 PHE A C 1
ATOM 1466 O O . PHE A 1 184 ? -2.273 14.029 -5.389 1.00 81.94 184 PHE A O 1
ATOM 1473 N N . ILE A 1 185 ? -0.913 12.243 -5.220 1.00 79.31 185 ILE A N 1
ATOM 1474 C CA . ILE A 1 185 ? -0.347 12.586 -3.915 1.00 79.31 185 ILE A CA 1
ATOM 1475 C C . ILE A 1 185 ? 1.137 12.884 -4.098 1.00 79.31 185 ILE A C 1
ATOM 1477 O O . ILE A 1 185 ? 1.890 12.068 -4.641 1.00 79.31 185 ILE A O 1
ATOM 1481 N N . TYR A 1 186 ? 1.541 14.053 -3.611 1.00 73.25 186 TYR A N 1
ATOM 1482 C CA . TYR A 1 186 ? 2.926 14.502 -3.587 1.00 73.25 186 TYR A CA 1
ATOM 1483 C C . TYR A 1 186 ? 3.549 14.143 -2.243 1.00 73.25 186 TYR A C 1
ATOM 1485 O O . TYR A 1 186 ? 2.986 14.443 -1.190 1.00 73.25 186 TYR A O 1
ATOM 1493 N N . GLN A 1 187 ? 4.715 13.501 -2.268 1.00 62.69 187 GLN A N 1
ATOM 1494 C CA . GLN A 1 187 ? 5.476 13.268 -1.050 1.00 62.69 187 GLN A CA 1
ATOM 1495 C C . GLN A 1 187 ? 6.362 14.490 -0.794 1.00 62.69 187 GLN A C 1
ATOM 1497 O O . GLN A 1 187 ? 7.213 14.821 -1.615 1.00 62.69 187 GLN A O 1
ATOM 1502 N N . THR A 1 188 ? 6.188 15.139 0.358 1.00 60.03 188 THR A N 1
ATOM 1503 C CA . THR A 1 188 ? 6.886 16.388 0.724 1.00 60.03 188 THR A CA 1
ATOM 1504 C C . THR A 1 188 ? 8.413 16.279 0.723 1.00 60.03 188 THR A C 1
ATOM 1506 O O . THR A 1 188 ? 9.092 17.293 0.637 1.00 60.03 188 THR A O 1
ATOM 1509 N N . LYS A 1 189 ? 8.966 15.060 0.796 1.00 62.81 189 LYS A N 1
ATOM 1510 C CA . LYS A 1 189 ? 10.415 14.809 0.855 1.00 62.81 189 LYS A CA 1
ATOM 1511 C C . LYS A 1 189 ? 11.062 14.434 -0.483 1.00 62.81 189 LYS A C 1
ATOM 1513 O O . LYS A 1 189 ? 12.278 14.458 -0.566 1.00 62.81 189 LYS A O 1
ATOM 1518 N N . ASN A 1 190 ? 10.289 14.072 -1.512 1.00 57.16 190 ASN A N 1
ATOM 1519 C CA . ASN A 1 190 ? 10.819 13.650 -2.815 1.00 57.16 190 ASN A CA 1
ATOM 1520 C C . ASN A 1 190 ? 9.883 14.115 -3.937 1.00 57.16 190 ASN A C 1
ATOM 1522 O O . ASN A 1 190 ? 8.969 13.388 -4.328 1.00 57.16 190 ASN A O 1
ATOM 1526 N N . PHE A 1 191 ? 10.147 15.298 -4.498 1.00 57.38 191 PHE A N 1
ATOM 1527 C CA . PHE A 1 191 ? 9.366 15.878 -5.603 1.00 57.38 191 PHE A CA 1
ATOM 1528 C C . PHE A 1 191 ? 9.273 14.969 -6.843 1.00 57.38 191 PHE A C 1
ATOM 1530 O O . PHE A 1 191 ? 8.335 15.081 -7.632 1.00 57.38 191 PHE A O 1
ATOM 1537 N N . ASN A 1 192 ? 10.204 14.021 -6.984 1.00 60.53 192 ASN A N 1
ATOM 1538 C CA . ASN A 1 192 ? 10.294 13.143 -8.149 1.00 60.53 192 ASN A CA 1
ATOM 1539 C C . ASN A 1 192 ? 9.402 11.893 -8.062 1.00 60.53 192 ASN A C 1
ATOM 1541 O O . ASN A 1 192 ? 9.261 11.185 -9.057 1.00 60.53 192 ASN A O 1
ATOM 1545 N N . LYS A 1 193 ? 8.787 11.596 -6.907 1.00 61.94 193 LYS A N 1
ATOM 1546 C CA . LYS A 1 193 ? 7.904 10.429 -6.746 1.00 61.94 193 LYS A CA 1
ATOM 1547 C C . LYS A 1 193 ? 6.456 10.877 -6.571 1.00 61.94 193 LYS A C 1
ATOM 1549 O O . LYS A 1 193 ? 6.085 11.448 -5.548 1.00 61.94 193 LYS A O 1
ATOM 1554 N N . LYS A 1 194 ? 5.633 10.590 -7.582 1.00 69.38 194 LYS A N 1
ATOM 1555 C CA . LYS A 1 194 ? 4.186 10.840 -7.575 1.00 69.38 194 LYS A CA 1
ATOM 1556 C C . LYS A 1 194 ? 3.458 9.537 -7.270 1.00 69.38 194 LYS A C 1
ATOM 1558 O O . LYS A 1 194 ? 3.662 8.550 -7.973 1.00 69.38 194 LYS A O 1
ATOM 1563 N N . TYR A 1 195 ? 2.598 9.539 -6.256 1.00 79.06 195 TYR A N 1
ATOM 1564 C CA . TYR A 1 195 ? 1.705 8.411 -5.993 1.00 79.06 195 TYR A CA 1
ATOM 1565 C C . TYR A 1 195 ? 0.344 8.675 -6.622 1.00 79.06 195 TYR A C 1
ATOM 1567 O O . TYR A 1 195 ? -0.199 9.776 -6.517 1.00 79.06 195 TYR A O 1
ATOM 1575 N N . LEU A 1 196 ? -0.208 7.649 -7.263 1.00 81.19 196 LEU A N 1
ATOM 1576 C CA . LEU A 1 196 ? -1.549 7.675 -7.827 1.00 81.19 196 LEU A CA 1
ATOM 1577 C C . LEU A 1 196 ? -2.472 6.889 -6.894 1.00 81.19 196 LEU A C 1
ATOM 1579 O O . LEU A 1 196 ? -2.319 5.680 -6.731 1.00 81.19 196 LEU A O 1
ATOM 1583 N N . GLN A 1 197 ? -3.409 7.585 -6.255 1.00 83.62 197 GLN A N 1
ATOM 1584 C CA . GLN A 1 197 ? -4.439 6.978 -5.420 1.00 83.62 197 GLN A CA 1
ATOM 1585 C C . GLN A 1 197 ? -5.748 6.905 -6.205 1.00 83.62 197 GLN A C 1
ATOM 1587 O O . GLN A 1 197 ? -6.220 7.914 -6.723 1.00 83.62 197 GLN A O 1
ATOM 1592 N N . ILE A 1 198 ? -6.351 5.718 -6.255 1.00 82.62 198 ILE A N 1
ATOM 1593 C CA . ILE A 1 198 ? -7.682 5.509 -6.832 1.00 82.62 198 ILE A CA 1
ATOM 1594 C C . ILE A 1 198 ? -8.663 5.339 -5.675 1.00 82.62 198 ILE A C 1
ATOM 1596 O O . ILE A 1 198 ? -8.596 4.355 -4.936 1.00 82.62 198 ILE A O 1
ATOM 1600 N N . SER A 1 199 ? -9.560 6.305 -5.496 1.00 81.06 199 SER A N 1
ATOM 1601 C CA . SER A 1 199 ? -10.644 6.222 -4.515 1.00 81.06 199 SER A CA 1
ATOM 1602 C C . SER A 1 199 ? -11.927 5.748 -5.188 1.00 81.06 199 SER A C 1
ATOM 1604 O O . SER A 1 199 ? -12.406 6.397 -6.118 1.00 81.06 199 SER A O 1
ATOM 1606 N N . ASN A 1 200 ? -12.491 4.641 -4.700 1.00 80.75 200 ASN A N 1
ATOM 1607 C CA . ASN A 1 200 ? -13.755 4.090 -5.184 1.00 80.75 200 ASN A CA 1
ATOM 1608 C C . ASN A 1 200 ? -14.733 3.842 -4.025 1.00 80.75 200 ASN A C 1
ATOM 1610 O O . ASN A 1 200 ? -14.330 3.389 -2.950 1.00 80.75 200 ASN A O 1
ATOM 1614 N N . ASN A 1 201 ? -16.018 4.088 -4.272 1.00 78.88 201 ASN A N 1
ATOM 1615 C CA . ASN A 1 201 ? -17.105 3.820 -3.341 1.00 78.88 201 ASN A CA 1
ATOM 1616 C C . ASN A 1 201 ? -17.588 2.382 -3.550 1.00 78.88 201 ASN A C 1
ATOM 1618 O O . ASN A 1 201 ? -18.315 2.097 -4.494 1.00 78.88 201 ASN A O 1
ATOM 1622 N N . LYS A 1 202 ? -17.172 1.461 -2.673 1.00 73.75 202 LYS A N 1
ATOM 1623 C CA . LYS A 1 202 ? -17.576 0.046 -2.777 1.00 73.75 202 LYS A CA 1
ATOM 1624 C C . LYS A 1 202 ? -18.988 -0.217 -2.265 1.00 73.75 202 LYS A C 1
ATOM 1626 O O . LYS A 1 202 ? -19.705 -1.019 -2.845 1.00 73.75 202 LYS A O 1
ATOM 1631 N N . TYR A 1 203 ? -19.354 0.427 -1.161 1.00 73.81 203 TYR A N 1
ATOM 1632 C CA . TYR A 1 203 ? -20.620 0.199 -0.476 1.00 73.81 203 TYR A CA 1
ATOM 1633 C C . TYR A 1 203 ? -21.159 1.519 0.055 1.00 73.81 203 TYR A C 1
ATOM 1635 O O . TYR A 1 203 ? -20.394 2.366 0.520 1.00 73.81 203 TYR A O 1
ATOM 1643 N N . PHE A 1 204 ? -22.477 1.664 -0.000 1.00 79.31 204 PHE A N 1
ATOM 1644 C CA . PHE A 1 204 ? -23.206 2.788 0.562 1.00 79.31 204 PHE A CA 1
ATOM 1645 C C . PHE A 1 204 ? -24.261 2.252 1.524 1.00 79.31 204 PHE A C 1
ATOM 1647 O O . PHE A 1 204 ? -25.010 1.338 1.178 1.00 79.31 204 PHE A O 1
ATOM 1654 N N . ILE A 1 205 ? -24.304 2.815 2.729 1.00 80.69 205 ILE A N 1
ATOM 1655 C CA . ILE A 1 205 ? -25.321 2.485 3.724 1.00 80.69 205 ILE A CA 1
ATOM 1656 C C . ILE A 1 205 ? -26.428 3.528 3.577 1.00 80.69 205 ILE A C 1
ATOM 1658 O O . ILE A 1 205 ? -26.195 4.717 3.786 1.00 80.69 205 ILE A O 1
ATOM 1662 N N . LYS A 1 206 ? -27.622 3.089 3.170 1.00 79.38 206 LYS A N 1
ATOM 1663 C CA . LYS A 1 206 ? -28.807 3.953 3.092 1.00 79.38 206 LYS A CA 1
ATOM 1664 C C . LYS A 1 206 ? -29.326 4.241 4.505 1.00 79.38 206 LYS A C 1
ATOM 1666 O O . LYS A 1 206 ? -29.211 3.392 5.383 1.00 79.38 206 LYS A O 1
ATOM 1671 N N . ASN A 1 207 ? -29.920 5.419 4.705 1.00 85.50 207 ASN A N 1
ATOM 1672 C CA . ASN A 1 207 ? -30.607 5.807 5.946 1.00 85.50 207 ASN A CA 1
ATOM 1673 C C . ASN A 1 207 ? -29.757 5.641 7.219 1.00 85.50 207 ASN A C 1
ATOM 1675 O O . ASN A 1 207 ? -30.219 5.093 8.222 1.00 85.50 207 ASN A O 1
ATOM 1679 N N . SER A 1 208 ? -28.504 6.100 7.169 1.00 87.94 208 SER A N 1
ATOM 1680 C CA . SER A 1 208 ? -27.608 6.086 8.325 1.00 87.94 208 SER A CA 1
ATOM 1681 C C . SER A 1 208 ? -27.260 7.491 8.802 1.00 87.94 208 SER A C 1
ATOM 1683 O O . SER A 1 208 ? -26.844 8.318 7.990 1.00 87.94 208 SER A O 1
ATOM 1685 N N . ASP A 1 209 ? -27.347 7.732 10.111 1.00 87.56 209 ASP A N 1
ATOM 1686 C CA . ASP A 1 209 ? -26.860 8.955 10.757 1.00 87.56 209 ASP A CA 1
ATOM 1687 C C . ASP A 1 209 ? -25.742 8.663 11.760 1.00 87.56 209 ASP A C 1
ATOM 1689 O O . ASP A 1 209 ? -25.696 7.613 12.404 1.00 87.56 209 ASP A O 1
ATOM 1693 N N . LEU A 1 210 ? -24.811 9.609 11.872 1.00 87.94 210 LEU A N 1
ATOM 1694 C CA . LEU A 1 210 ? -23.606 9.471 12.675 1.00 87.94 210 LEU A CA 1
ATOM 1695 C C . LEU A 1 210 ? -23.517 10.621 13.670 1.00 87.94 210 LEU A C 1
ATOM 1697 O O . LEU A 1 210 ? -23.434 11.783 13.283 1.00 87.94 210 LEU A O 1
ATOM 1701 N N . LYS A 1 211 ? -23.541 10.292 14.962 1.00 87.44 211 LYS A N 1
ATOM 1702 C CA . LYS A 1 211 ? -23.543 11.267 16.060 1.00 87.44 211 LYS A CA 1
ATOM 1703 C C . LYS A 1 211 ? -22.348 11.043 16.973 1.00 87.44 211 LYS A C 1
ATOM 1705 O O . LYS A 1 211 ? -22.061 9.913 17.365 1.00 87.44 211 LYS A O 1
ATOM 1710 N N . LYS A 1 212 ? -21.655 12.120 17.338 1.00 85.62 212 LYS A N 1
ATOM 1711 C CA . LYS A 1 212 ? -20.583 12.087 18.340 1.00 85.62 212 LYS A CA 1
ATOM 1712 C C . LYS A 1 212 ? -21.202 12.114 19.738 1.00 85.62 212 LYS A C 1
ATOM 1714 O O . LYS A 1 212 ? -22.101 12.906 20.003 1.00 85.62 212 LYS A O 1
ATOM 1719 N N . LEU A 1 213 ? -20.748 11.228 20.618 1.00 81.75 213 LEU A N 1
ATOM 1720 C CA . LEU A 1 213 ? -21.153 11.206 22.021 1.00 81.75 213 LEU A CA 1
ATOM 1721 C C . LEU A 1 213 ? -20.481 12.368 22.763 1.00 81.75 213 LEU A C 1
ATOM 1723 O O . LEU A 1 213 ? -19.298 12.633 22.549 1.00 81.75 213 LEU A O 1
ATOM 1727 N N . SER A 1 214 ? -21.232 13.040 23.637 1.00 77.75 214 SER A N 1
ATOM 1728 C CA . SER A 1 214 ? -20.735 14.154 24.456 1.00 77.75 214 SER A CA 1
ATOM 1729 C C . SER A 1 214 ? -19.692 13.703 25.479 1.00 77.75 214 SER A C 1
ATOM 1731 O O . SER A 1 214 ? -18.718 14.410 25.714 1.00 77.75 214 SER A O 1
ATOM 1733 N N . THR A 1 215 ? -19.856 12.506 26.045 1.00 73.81 215 THR A N 1
ATOM 1734 C CA . THR A 1 215 ? -18.896 11.900 26.970 1.00 73.81 215 THR A CA 1
ATOM 1735 C C . THR A 1 215 ? -18.193 10.705 26.313 1.00 73.81 215 THR A C 1
ATOM 1737 O O . THR A 1 215 ? -18.853 9.788 25.808 1.00 73.81 215 THR A O 1
ATOM 1740 N N . PRO A 1 216 ? -16.847 10.686 26.268 1.00 67.19 216 PRO A N 1
ATOM 1741 C CA . PRO A 1 216 ? -16.107 9.580 25.680 1.00 67.19 216 PRO A CA 1
ATOM 1742 C C . PRO A 1 216 ? -16.174 8.351 26.593 1.00 67.19 216 PRO A C 1
ATOM 1744 O O . PRO A 1 216 ? -15.865 8.424 27.778 1.00 67.19 216 PRO A O 1
ATOM 1747 N N . ILE A 1 217 ? -16.543 7.197 26.034 1.00 64.06 217 ILE A N 1
ATOM 1748 C CA . ILE A 1 217 ? -16.609 5.928 26.772 1.00 64.06 217 ILE A CA 1
ATOM 1749 C C . ILE A 1 217 ? -15.694 4.924 26.075 1.00 64.06 217 ILE A C 1
ATOM 1751 O O . ILE A 1 217 ? -16.001 4.457 24.975 1.00 64.06 217 ILE A O 1
ATOM 1755 N N . ALA A 1 218 ? -14.584 4.570 26.730 1.00 62.91 218 ALA A N 1
ATOM 1756 C CA . ALA A 1 218 ? -13.695 3.468 26.342 1.00 62.91 218 ALA A CA 1
ATOM 1757 C C . ALA A 1 218 ? -13.353 3.431 24.832 1.00 62.91 218 ALA A C 1
ATOM 1759 O O . ALA A 1 218 ? -13.461 2.394 24.175 1.00 62.91 218 ALA A O 1
ATOM 1760 N N . ASN A 1 219 ? -12.960 4.580 24.268 1.00 61.44 219 ASN A N 1
ATOM 1761 C CA . ASN A 1 219 ? -12.482 4.755 22.887 1.00 61.44 219 ASN A CA 1
ATOM 1762 C C . ASN A 1 219 ? -13.506 4.550 21.747 1.00 61.44 219 ASN A C 1
ATOM 1764 O O . ASN A 1 219 ? -13.105 4.588 20.579 1.00 61.44 219 ASN A O 1
ATOM 1768 N N . LYS A 1 220 ? -14.804 4.356 22.029 1.00 62.91 220 LYS A N 1
ATOM 1769 C CA . LYS A 1 220 ? -15.868 4.270 21.006 1.00 62.91 220 LYS A CA 1
ATOM 1770 C C . LYS A 1 220 ? -16.864 5.419 21.177 1.00 62.91 220 LYS A C 1
ATOM 1772 O O . LYS A 1 220 ? -17.901 5.264 21.818 1.00 62.91 220 LYS A O 1
ATOM 1777 N N . ASN A 1 221 ? -16.524 6.569 20.602 1.00 78.38 221 ASN A N 1
ATOM 1778 C CA . ASN A 1 221 ? -17.200 7.840 20.883 1.00 78.38 221 ASN A CA 1
ATOM 1779 C C . ASN A 1 221 ? -18.280 8.210 19.860 1.00 78.38 221 ASN A C 1
ATOM 1781 O O . ASN A 1 221 ? -18.818 9.309 19.925 1.00 78.38 221 ASN A O 1
ATOM 1785 N N . TYR A 1 222 ? -18.588 7.329 18.910 1.00 85.88 222 TYR A N 1
ATOM 1786 C CA . TYR A 1 222 ? -19.575 7.608 17.875 1.00 85.88 222 TYR A CA 1
ATOM 1787 C C . TYR A 1 222 ? -20.731 6.621 17.945 1.00 85.88 222 TYR A C 1
ATOM 1789 O O . TYR A 1 222 ? -20.540 5.415 18.134 1.00 85.88 222 TYR A O 1
ATOM 1797 N N . LEU A 1 223 ? -21.932 7.158 17.782 1.00 87.31 223 LEU A N 1
ATOM 1798 C CA . LEU A 1 223 ? -23.172 6.427 17.625 1.00 87.31 223 LEU A CA 1
ATOM 1799 C C . LEU A 1 223 ? -23.551 6.457 16.143 1.00 87.31 223 LEU A C 1
ATOM 1801 O O . LEU A 1 223 ? -23.880 7.510 15.602 1.00 87.31 223 LEU A O 1
ATOM 1805 N N . LEU A 1 224 ? -23.462 5.301 15.500 1.00 87.69 224 LEU A N 1
ATOM 1806 C CA . LEU A 1 224 ? -23.925 5.063 14.143 1.00 87.69 224 LEU A CA 1
ATOM 1807 C C . LEU A 1 224 ? -25.323 4.460 14.225 1.00 87.69 224 LEU A C 1
ATOM 1809 O O . LEU A 1 224 ? -25.489 3.351 14.735 1.00 87.69 224 LEU A O 1
ATOM 1813 N N . ASN A 1 225 ? -26.318 5.169 13.725 1.00 87.50 225 ASN A N 1
ATOM 1814 C CA . ASN A 1 225 ? -27.649 4.615 13.552 1.00 87.50 225 ASN A CA 1
ATOM 1815 C C . ASN A 1 225 ? -27.772 4.122 12.113 1.00 87.50 225 ASN A C 1
ATOM 1817 O O . ASN A 1 225 ? -27.376 4.814 11.178 1.00 87.50 225 ASN A O 1
ATOM 1821 N N . ILE A 1 226 ? -28.305 2.920 11.952 1.00 86.00 226 ILE A N 1
ATOM 1822 C CA . ILE A 1 226 ? -28.638 2.331 10.660 1.00 86.00 226 ILE A CA 1
ATOM 1823 C C . ILE A 1 226 ? -30.088 1.892 10.789 1.00 86.00 226 ILE A C 1
ATOM 1825 O O . ILE A 1 226 ? -30.382 0.989 11.576 1.00 86.00 226 ILE A O 1
ATOM 1829 N N . GLU A 1 227 ? -30.986 2.558 10.065 1.00 85.38 227 GLU A N 1
ATOM 1830 C CA . GLU A 1 227 ? -32.431 2.325 10.155 1.00 85.38 227 GLU A CA 1
ATOM 1831 C C . GLU A 1 227 ? -32.945 2.428 11.609 1.00 85.38 227 GLU A C 1
ATOM 1833 O O . GLU A 1 227 ? -33.011 3.517 12.177 1.00 85.38 227 GLU A O 1
ATOM 1838 N N . THR A 1 228 ? -33.289 1.298 12.238 1.00 83.31 228 THR A N 1
ATOM 1839 C CA . THR A 1 228 ? -33.790 1.220 13.624 1.00 83.31 228 THR A CA 1
ATOM 1840 C C . THR A 1 228 ? -32.710 0.850 14.642 1.00 83.31 228 THR A C 1
ATOM 1842 O O . THR A 1 228 ? -32.919 0.961 15.855 1.00 83.31 228 THR A O 1
ATOM 1845 N N . LEU A 1 229 ? -31.546 0.395 14.173 1.00 85.88 229 LEU A N 1
ATOM 1846 C CA . LEU A 1 229 ? -30.498 -0.167 15.010 1.00 85.88 229 LEU A CA 1
ATOM 1847 C C . LEU A 1 229 ? -29.422 0.871 15.306 1.00 85.88 229 LEU A C 1
ATOM 1849 O O . LEU A 1 229 ? -28.951 1.597 14.434 1.00 85.88 229 LEU A O 1
ATOM 1853 N N . LYS A 1 230 ? -29.007 0.913 16.571 1.00 87.88 230 LYS A N 1
ATOM 1854 C CA . LYS A 1 230 ? -27.979 1.832 17.056 1.00 87.88 230 LYS A CA 1
ATOM 1855 C C . LYS A 1 230 ? -26.706 1.059 17.340 1.00 87.88 230 LYS A C 1
ATOM 1857 O O . LYS A 1 230 ? -26.736 0.063 18.060 1.00 87.88 230 LYS A O 1
ATOM 1862 N N . TYR A 1 231 ? -25.584 1.533 16.821 1.00 87.31 231 TYR A N 1
ATOM 1863 C CA . TYR A 1 231 ? -24.278 0.906 16.964 1.00 87.31 231 TYR A CA 1
ATOM 1864 C C . TYR A 1 231 ? -23.272 1.894 17.534 1.00 87.31 231 TYR A C 1
ATOM 1866 O O . TYR A 1 231 ? -23.137 3.018 17.066 1.00 87.31 231 TYR A O 1
ATOM 1874 N N . ARG A 1 232 ? -22.506 1.458 18.529 1.00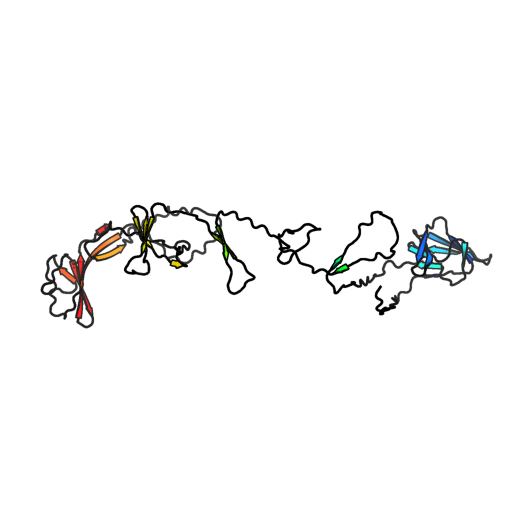 86.12 232 ARG A N 1
ATOM 1875 C CA . ARG A 1 232 ? -21.386 2.222 19.073 1.00 86.12 232 ARG A CA 1
ATOM 1876 C C . ARG A 1 232 ? -20.099 1.835 18.351 1.00 86.12 232 ARG A C 1
ATOM 1878 O O . ARG A 1 232 ? -19.693 0.671 18.415 1.00 86.12 232 ARG A O 1
ATOM 1885 N N . THR A 1 233 ? -19.442 2.796 17.710 1.00 84.31 233 THR A N 1
ATOM 1886 C CA . THR A 1 233 ? -18.272 2.579 16.846 1.00 84.31 233 THR A CA 1
ATOM 1887 C C . THR A 1 233 ? -17.109 3.526 17.171 1.00 84.31 233 THR A C 1
ATOM 1889 O O . THR A 1 233 ? -17.263 4.534 17.867 1.00 84.31 233 THR A O 1
ATOM 1892 N N . LYS A 1 234 ? -15.912 3.151 16.708 1.00 81.81 234 LYS A N 1
ATOM 1893 C CA . LYS A 1 234 ? -14.696 3.965 16.763 1.00 81.81 234 LYS A CA 1
ATOM 1894 C C . LYS A 1 234 ? -14.412 4.493 15.363 1.00 81.81 234 LYS A C 1
ATOM 1896 O O . LYS A 1 234 ? -14.259 3.714 14.427 1.00 81.81 234 LYS A O 1
ATOM 1901 N N . ILE A 1 235 ? -14.303 5.810 15.255 1.00 80.38 235 ILE A N 1
ATOM 1902 C CA . ILE A 1 235 ? -14.082 6.518 13.997 1.00 80.38 235 ILE A CA 1
ATOM 1903 C C . ILE A 1 235 ? -12.847 7.386 14.172 1.00 80.38 235 ILE A C 1
ATOM 1905 O O . ILE A 1 235 ? -12.696 8.051 15.198 1.00 80.38 235 ILE A O 1
ATOM 1909 N N . SER A 1 236 ? -11.953 7.331 13.192 1.00 78.44 236 SER A N 1
ATOM 1910 C CA . SER A 1 236 ? -10.796 8.213 13.082 1.00 78.44 236 SER A CA 1
ATOM 1911 C C . SER A 1 236 ? -11.145 9.391 12.190 1.00 78.44 236 SER A C 1
ATOM 1913 O O . SER A 1 236 ? -11.637 9.199 11.080 1.00 78.44 236 SER A O 1
ATOM 1915 N N . GLU A 1 237 ? -10.863 10.593 12.661 1.00 75.75 237 GLU A N 1
ATOM 1916 C CA . GLU A 1 237 ? -11.031 11.821 11.897 1.00 75.75 237 GLU A CA 1
ATOM 1917 C C . GLU A 1 237 ? -9.681 12.203 11.289 1.00 75.75 237 GLU A C 1
ATOM 1919 O O . GLU A 1 237 ? -8.688 12.334 12.003 1.00 75.75 237 GLU A O 1
ATOM 1924 N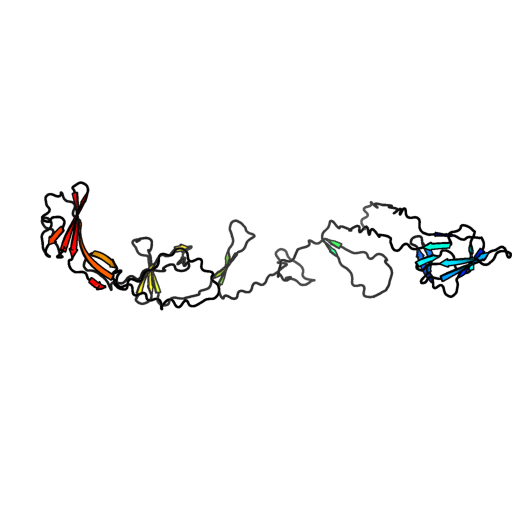 N . ILE A 1 238 ? -9.619 12.298 9.961 1.00 72.00 238 ILE A N 1
ATOM 1925 C CA . ILE A 1 238 ? -8.417 12.719 9.233 1.00 72.00 238 ILE A CA 1
ATOM 1926 C C . ILE A 1 238 ? -8.867 13.775 8.228 1.00 72.00 238 ILE A C 1
ATOM 1928 O O . ILE A 1 238 ? -9.702 13.481 7.373 1.00 72.00 238 ILE A O 1
ATOM 1932 N N . SER A 1 239 ? -8.321 14.992 8.325 1.00 66.19 239 SER A N 1
ATOM 1933 C CA . SER A 1 239 ? -8.619 16.109 7.409 1.00 66.19 239 SER A CA 1
ATOM 1934 C C . SER A 1 239 ? -10.128 16.301 7.171 1.00 66.19 239 SER A C 1
ATOM 1936 O O . SER A 1 239 ? -10.584 16.155 6.037 1.00 66.19 239 SER A O 1
ATOM 1938 N N . GLU A 1 240 ? -10.898 16.499 8.250 1.00 65.81 240 GLU A N 1
ATOM 1939 C CA . GLU A 1 240 ? -12.361 16.741 8.236 1.00 65.81 240 GLU A CA 1
ATOM 1940 C C . GLU A 1 240 ? -13.214 15.599 7.654 1.00 65.81 240 GLU A C 1
ATOM 1942 O O . GLU A 1 240 ? -14.424 15.723 7.464 1.00 65.81 240 GLU A O 1
ATOM 1947 N N . LYS A 1 241 ? -12.598 14.446 7.378 1.00 73.56 241 LYS A N 1
ATOM 1948 C CA . LYS A 1 241 ? -13.283 13.243 6.915 1.00 73.56 241 LYS A CA 1
ATOM 1949 C C . LYS A 1 241 ? -13.256 12.176 7.997 1.00 73.56 241 LYS A C 1
ATOM 1951 O O . LYS A 1 241 ? -12.229 11.907 8.625 1.00 73.56 241 LYS A O 1
ATOM 1956 N N . PHE A 1 242 ? -14.404 11.537 8.174 1.00 75.88 242 PHE A N 1
ATOM 1957 C CA . PHE A 1 242 ? -14.600 10.444 9.113 1.00 75.88 242 PHE A CA 1
AT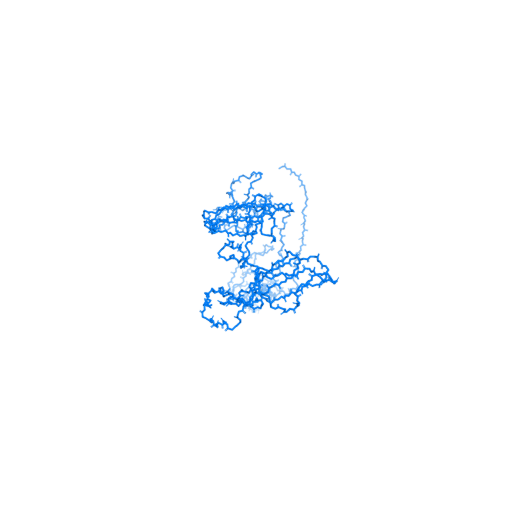OM 1958 C C . PHE A 1 242 ? -14.283 9.108 8.444 1.00 75.88 242 PHE A C 1
ATOM 1960 O O . PHE A 1 242 ? -14.897 8.735 7.446 1.00 75.88 242 PHE A O 1
ATOM 1967 N N . TYR A 1 243 ? -13.338 8.368 9.016 1.00 75.31 243 TYR A N 1
ATOM 1968 C CA . TYR A 1 243 ? -12.912 7.065 8.522 1.00 75.31 243 TYR A CA 1
ATOM 1969 C C . TYR A 1 243 ? -13.129 5.985 9.573 1.00 75.31 243 TYR A C 1
ATOM 1971 O O . TYR A 1 243 ? -12.802 6.149 10.749 1.00 75.31 243 TYR A O 1
ATOM 1979 N N . ILE A 1 244 ? -13.618 4.834 9.122 1.00 74.56 244 ILE A N 1
ATOM 1980 C CA . ILE A 1 244 ? -13.627 3.602 9.907 1.00 74.56 244 ILE A CA 1
ATOM 1981 C C . ILE A 1 244 ? -12.482 2.739 9.380 1.00 74.56 244 ILE A C 1
ATOM 1983 O O . ILE A 1 244 ? -12.515 2.270 8.241 1.00 74.56 244 ILE A O 1
ATOM 1987 N N . SER A 1 245 ? -11.443 2.546 10.195 1.00 66.75 245 SER A N 1
ATOM 1988 C CA . SER A 1 245 ? -10.298 1.714 9.821 1.00 66.75 245 SER A CA 1
ATOM 1989 C C . SER A 1 245 ? -10.657 0.230 9.917 1.00 66.75 245 SER A C 1
ATOM 1991 O O . SER A 1 245 ? -10.633 -0.400 10.975 1.00 66.75 245 SER A O 1
ATOM 1993 N N . LEU A 1 246 ? -10.999 -0.344 8.769 1.00 67.62 246 LEU A N 1
ATOM 1994 C CA . LEU A 1 246 ? -11.304 -1.759 8.619 1.00 67.62 246 LEU A CA 1
ATOM 1995 C C . LEU A 1 246 ? -10.025 -2.531 8.286 1.00 67.62 246 LEU A C 1
ATOM 1997 O O . LEU A 1 246 ? -9.527 -2.470 7.165 1.00 67.62 246 LEU A O 1
ATOM 2001 N N . THR A 1 247 ? -9.504 -3.298 9.243 1.00 65.94 247 THR A N 1
ATOM 2002 C CA . THR A 1 247 ? -8.631 -4.438 8.914 1.00 65.94 247 THR A CA 1
ATOM 2003 C C . THR A 1 247 ? -9.464 -5.716 8.938 1.00 65.94 247 THR A C 1
ATOM 2005 O O . THR A 1 247 ? -10.531 -5.741 9.554 1.00 65.94 247 THR A O 1
ATOM 2008 N N . ARG A 1 248 ? -8.998 -6.779 8.268 1.00 63.03 248 ARG A N 1
ATOM 2009 C CA . ARG A 1 248 ? -9.709 -8.070 8.228 1.00 63.03 248 ARG A CA 1
ATOM 2010 C C . ARG A 1 248 ? -10.150 -8.490 9.638 1.00 63.03 248 ARG A C 1
ATOM 2012 O O . ARG A 1 248 ? -9.364 -8.392 10.576 1.00 63.03 248 ARG A O 1
ATOM 2019 N N . ASN A 1 249 ? -11.408 -8.912 9.756 1.00 62.75 249 ASN A N 1
ATOM 2020 C CA . ASN A 1 249 ? -12.053 -9.415 10.975 1.00 62.75 249 ASN A CA 1
ATOM 2021 C C . ASN A 1 249 ? -12.150 -8.433 12.161 1.00 62.75 249 ASN A C 1
ATOM 2023 O O . ASN A 1 249 ? -12.393 -8.866 13.285 1.00 62.75 249 ASN A O 1
ATOM 2027 N N . LYS A 1 250 ? -12.009 -7.114 11.958 1.00 71.88 250 LYS A N 1
ATOM 2028 C CA . LYS A 1 250 ? -12.268 -6.148 13.039 1.00 71.88 250 LYS A CA 1
ATOM 2029 C C . LYS A 1 250 ? -13.752 -5.829 13.185 1.00 71.88 250 LYS A C 1
ATOM 2031 O O . LYS A 1 250 ? -14.436 -5.506 12.217 1.00 71.88 250 LYS A O 1
ATOM 2036 N N . GLN A 1 251 ? -14.218 -5.849 14.431 1.00 70.88 251 GLN A N 1
ATOM 2037 C CA . GLN A 1 251 ? -15.565 -5.432 14.798 1.00 70.88 251 GLN A CA 1
ATOM 2038 C C . GLN A 1 251 ? -15.768 -3.934 14.514 1.00 70.88 251 GLN A C 1
ATOM 2040 O O . GLN A 1 251 ? -15.070 -3.089 15.075 1.00 70.88 251 GLN A O 1
ATOM 2045 N N . ILE A 1 252 ? -16.769 -3.613 13.690 1.00 72.94 252 ILE A N 1
ATOM 2046 C CA . ILE A 1 252 ? -17.117 -2.237 13.291 1.00 72.94 252 ILE A CA 1
ATOM 2047 C C . ILE A 1 252 ? -17.813 -1.489 14.428 1.00 72.94 252 ILE A C 1
ATOM 2049 O O . ILE A 1 252 ? -17.538 -0.316 14.673 1.00 72.94 252 ILE A O 1
ATOM 2053 N N . GLY A 1 253 ? -18.700 -2.165 15.156 1.00 77.75 253 GLY A N 1
ATOM 2054 C CA . GLY A 1 253 ? -19.456 -1.557 16.240 1.00 77.75 253 GLY A CA 1
ATOM 2055 C C . GLY A 1 253 ? -20.103 -2.578 17.165 1.00 77.75 253 GLY A C 1
ATOM 2056 O O . GLY A 1 253 ? -20.186 -3.765 16.855 1.00 77.75 253 GLY A O 1
ATOM 2057 N N . ILE A 1 254 ? -20.529 -2.104 18.333 1.00 79.38 254 ILE A N 1
ATOM 2058 C CA . ILE A 1 254 ? -21.334 -2.869 19.293 1.00 79.38 254 ILE A CA 1
ATOM 2059 C C . ILE A 1 254 ? -22.767 -2.359 19.189 1.00 79.38 254 ILE A C 1
ATOM 2061 O O . ILE A 1 254 ? -22.988 -1.161 19.367 1.00 79.38 254 ILE A O 1
ATOM 2065 N N . GLN A 1 255 ? -23.727 -3.240 18.916 1.00 82.81 255 GLN A N 1
ATOM 2066 C CA . GLN A 1 255 ? -25.138 -2.866 18.908 1.00 82.81 255 GLN A CA 1
ATOM 2067 C C . GLN A 1 255 ? -25.582 -2.460 20.317 1.00 82.81 255 GLN A C 1
ATOM 2069 O O . GLN A 1 255 ? -25.368 -3.183 21.287 1.00 82.81 255 GLN A O 1
ATOM 2074 N N . VAL A 1 256 ? -26.214 -1.298 20.425 1.00 80.69 256 VAL A N 1
ATOM 2075 C CA . VAL A 1 256 ? -26.810 -0.796 21.658 1.00 80.69 256 VAL A CA 1
ATOM 2076 C C . VAL A 1 256 ? -28.289 -1.142 21.612 1.00 80.69 256 VAL A C 1
ATOM 2078 O O . VAL A 1 256 ? -29.052 -0.556 20.846 1.00 80.69 256 VAL A O 1
ATOM 2081 N N . SER A 1 257 ? -28.701 -2.107 22.428 1.00 78.38 257 SER A N 1
ATOM 2082 C CA . SER A 1 257 ? -30.106 -2.482 22.562 1.00 78.38 257 SER A CA 1
ATOM 2083 C C . SER A 1 257 ? -30.532 -2.435 24.025 1.00 78.38 257 SER A C 1
ATOM 2085 O O . SER A 1 257 ? -29.741 -2.718 24.921 1.00 78.38 257 SER A O 1
ATOM 2087 N N . LYS A 1 258 ? -31.797 -2.077 24.260 1.00 69.75 258 LYS A N 1
ATOM 2088 C CA . LYS A 1 258 ? -32.431 -2.154 25.585 1.00 69.75 258 LYS A CA 1
ATOM 2089 C C . LYS A 1 258 ? -33.183 -3.473 25.799 1.00 69.75 258 LYS A C 1
ATOM 2091 O O . LYS A 1 258 ? -33.837 -3.617 26.823 1.00 69.75 258 LYS A O 1
ATOM 2096 N N . LYS A 1 259 ? -33.107 -4.416 24.844 1.00 68.44 259 LYS A N 1
ATOM 2097 C CA . LYS A 1 259 ? -33.867 -5.681 24.882 1.00 68.44 259 LYS A CA 1
ATOM 2098 C C . LYS A 1 259 ? -33.542 -6.512 26.127 1.00 68.44 259 LYS A C 1
ATOM 2100 O O . LYS A 1 259 ? -34.414 -7.194 26.642 1.00 68.44 259 LYS A O 1
ATOM 2105 N N . PHE A 1 260 ? -32.320 -6.385 26.641 1.00 62.44 260 PHE A N 1
ATOM 2106 C CA . PHE A 1 260 ? -31.862 -7.055 27.852 1.00 62.44 260 PHE A CA 1
ATOM 2107 C C . PHE A 1 260 ? -31.400 -6.016 28.875 1.00 62.44 260 PHE A C 1
ATOM 2109 O O . PHE A 1 260 ? -30.207 -5.767 29.032 1.00 62.44 260 PHE A O 1
ATOM 2116 N N . LYS A 1 261 ? -32.354 -5.354 29.540 1.00 61.94 261 LYS A N 1
ATOM 2117 C CA . LYS A 1 261 ? -32.068 -4.510 30.706 1.00 61.94 261 LYS A CA 1
ATOM 2118 C C . LYS A 1 261 ? -32.405 -5.303 31.965 1.00 61.94 261 LYS A C 1
ATOM 2120 O O . LYS A 1 261 ? -33.570 -5.597 32.217 1.00 61.94 261 LYS A O 1
ATOM 2125 N N . THR A 1 262 ? -31.394 -5.670 32.741 1.00 67.25 262 THR A N 1
ATOM 2126 C CA . THR A 1 262 ? -31.598 -6.315 34.040 1.00 67.25 262 THR A CA 1
ATOM 2127 C C . THR A 1 262 ? -31.970 -5.254 35.077 1.00 67.25 262 THR A C 1
ATOM 2129 O O . THR A 1 262 ? -31.496 -4.119 35.017 1.00 67.25 262 THR A O 1
ATOM 2132 N N . LEU A 1 263 ? -32.874 -5.598 35.999 1.00 66.00 263 LEU A N 1
ATOM 2133 C CA . LEU A 1 263 ? -33.292 -4.704 37.091 1.00 66.00 263 LEU A CA 1
ATOM 2134 C C . LEU A 1 263 ? -32.170 -4.501 38.122 1.00 66.00 263 LEU A C 1
ATOM 2136 O O . LEU A 1 263 ? -32.088 -3.449 38.746 1.00 66.00 263 LEU A O 1
ATOM 2140 N N . SER A 1 264 ? -31.300 -5.500 38.263 1.00 70.62 264 SER A N 1
ATOM 2141 C CA . SER A 1 264 ? -30.124 -5.511 39.129 1.00 70.62 264 SER A CA 1
ATOM 2142 C C . SER A 1 264 ? -28.848 -5.707 38.303 1.00 70.62 264 SER A C 1
ATOM 2144 O O . SER A 1 264 ? -28.908 -6.078 37.123 1.00 70.62 264 SER A O 1
ATOM 2146 N N . GLY A 1 265 ? -27.689 -5.516 38.936 1.00 72.69 265 GLY A N 1
ATOM 2147 C CA . GLY A 1 265 ? -26.428 -6.049 38.428 1.00 72.69 265 GLY A CA 1
ATOM 2148 C C . GLY A 1 265 ? -26.439 -7.580 38.427 1.00 72.69 265 GLY A C 1
ATOM 2149 O O . GLY A 1 265 ? -27.482 -8.216 38.631 1.00 72.69 265 GLY A O 1
ATOM 2150 N N . GLY A 1 266 ? -25.290 -8.188 38.159 1.00 78.06 266 GLY A N 1
ATOM 2151 C CA . GLY A 1 266 ? -25.179 -9.638 38.163 1.00 78.06 266 GLY A CA 1
ATOM 2152 C C . GLY A 1 266 ? -23.904 -10.168 37.539 1.00 78.06 266 GLY A C 1
ATOM 2153 O O . GLY A 1 266 ? -23.214 -9.473 36.789 1.00 78.06 266 GLY A O 1
ATOM 2154 N N . THR A 1 267 ? -23.627 -11.429 37.851 1.00 77.44 267 THR A N 1
ATOM 2155 C CA . THR A 1 267 ? -22.523 -12.183 37.264 1.00 77.44 267 THR A CA 1
ATOM 2156 C C . THR A 1 267 ? -23.063 -13.101 36.175 1.00 77.44 267 THR A C 1
ATOM 2158 O O . THR A 1 267 ? -24.075 -13.788 36.346 1.00 77.44 267 THR A O 1
ATOM 2161 N N . LEU A 1 268 ? -22.367 -13.110 35.041 1.00 75.88 268 LEU A N 1
ATOM 2162 C CA . LEU A 1 268 ? -22.698 -13.927 33.886 1.00 75.88 268 LEU A CA 1
ATOM 2163 C C . LEU A 1 268 ? -21.893 -15.230 33.925 1.00 75.88 268 LEU A C 1
ATOM 2165 O O . LEU A 1 268 ? -20.665 -15.205 33.994 1.00 75.88 268 LEU A O 1
ATOM 2169 N N . TYR A 1 269 ? -22.590 -16.358 33.868 1.00 73.12 269 TYR A N 1
ATOM 2170 C CA . TYR A 1 269 ? -22.014 -17.695 33.838 1.00 73.12 269 TYR A CA 1
ATOM 2171 C C . TYR A 1 269 ? -22.349 -18.383 32.519 1.00 73.12 269 TYR A C 1
ATOM 2173 O O . TYR A 1 269 ? -23.449 -18.250 31.979 1.00 73.12 269 TYR A O 1
ATOM 2181 N N . TYR A 1 270 ? -21.399 -19.165 32.023 1.00 70.81 270 TYR A N 1
ATOM 2182 C CA . TYR A 1 270 ? -21.582 -19.992 30.840 1.00 70.81 270 TYR A CA 1
ATOM 2183 C C . TYR A 1 270 ? -21.724 -21.451 31.260 1.00 70.81 270 TYR A C 1
ATOM 2185 O O . TYR A 1 270 ? -20.884 -21.980 31.990 1.00 70.81 270 TYR A O 1
ATOM 2193 N N . SER A 1 271 ? -22.786 -22.113 30.798 1.00 63.94 271 SER A N 1
ATOM 2194 C CA . SER A 1 271 ? -22.912 -23.558 30.994 1.00 63.94 271 SER A CA 1
ATOM 2195 C C . SER A 1 271 ? -21.986 -24.276 30.016 1.00 63.94 271 SER A C 1
ATOM 2197 O O . SER A 1 271 ? -22.303 -24.407 28.833 1.00 63.94 271 SER A O 1
ATOM 2199 N N . TYR A 1 272 ? -20.848 -24.763 30.513 1.00 62.81 272 TYR A N 1
ATOM 2200 C CA . TYR A 1 272 ? -19.916 -25.587 29.735 1.00 62.81 272 TYR A CA 1
ATOM 2201 C C . TYR A 1 272 ? -20.523 -26.941 29.327 1.00 62.81 272 TYR A C 1
ATOM 2203 O O . TYR A 1 272 ? -20.029 -27.582 28.409 1.00 62.81 272 TYR A O 1
ATOM 2211 N N . LYS A 1 273 ? -21.608 -27.384 29.981 1.00 60.03 273 LYS A N 1
ATOM 2212 C CA . LYS A 1 273 ? -22.253 -28.678 29.701 1.00 60.03 273 LYS A CA 1
ATOM 2213 C C . LYS A 1 273 ? -23.149 -28.668 28.455 1.00 60.03 273 LYS A C 1
ATOM 2215 O O . LYS A 1 273 ? -23.432 -29.731 27.926 1.00 60.03 273 LYS A O 1
ATOM 2220 N N . ASN A 1 274 ? -23.556 -27.492 27.961 1.00 53.69 274 ASN A N 1
ATOM 2221 C CA . ASN A 1 274 ? -24.396 -27.348 26.757 1.00 53.69 274 ASN A CA 1
ATOM 2222 C C . ASN A 1 274 ? -23.583 -27.037 25.490 1.00 53.69 274 ASN A C 1
ATOM 2224 O O . ASN A 1 274 ? -24.088 -26.432 24.537 1.00 53.69 274 ASN A O 1
ATOM 2228 N N . LEU A 1 275 ? -22.308 -27.423 25.487 1.00 53.03 275 LEU A N 1
ATOM 2229 C CA . LEU A 1 275 ? -21.482 -27.441 24.292 1.00 53.03 275 LEU A CA 1
ATOM 2230 C C . LEU A 1 275 ? -21.948 -28.603 23.419 1.00 53.03 275 LEU A C 1
ATOM 2232 O O . LEU A 1 275 ? -21.401 -29.696 23.490 1.00 53.03 275 LEU A O 1
ATOM 2236 N N . ASN A 1 276 ? -22.969 -28.382 22.591 1.00 46.16 276 ASN A N 1
ATOM 2237 C CA . ASN A 1 276 ? -23.146 -29.278 21.457 1.00 46.16 276 ASN A CA 1
ATOM 2238 C C . ASN A 1 276 ? -21.892 -29.125 20.585 1.00 46.16 276 ASN A C 1
ATOM 2240 O O . ASN A 1 276 ? -21.601 -27.991 20.180 1.00 46.16 276 ASN A O 1
ATOM 2244 N N . PRO A 1 277 ? -21.178 -30.211 20.255 1.00 49.16 277 PRO A N 1
ATOM 2245 C CA . PRO A 1 277 ? -20.216 -30.193 19.172 1.00 49.16 277 PRO A CA 1
ATOM 2246 C C . PRO A 1 277 ? -21.028 -30.050 17.882 1.00 49.16 277 PRO A C 1
ATOM 2248 O O . PRO A 1 277 ? -21.365 -31.021 17.219 1.00 49.16 277 PRO A O 1
ATOM 2251 N N . THR A 1 278 ? -21.456 -28.834 17.539 1.00 44.69 278 THR A N 1
ATOM 2252 C CA . THR A 1 278 ? -21.929 -28.582 16.179 1.00 44.69 278 THR A CA 1
ATOM 2253 C C . THR A 1 278 ? -20.714 -28.498 15.284 1.00 44.69 278 THR A C 1
ATOM 2255 O O . THR A 1 278 ? -20.218 -27.410 14.999 1.00 44.69 278 THR A O 1
ATOM 2258 N N . GLU A 1 279 ? -20.241 -29.670 14.878 1.00 49.00 279 GLU A N 1
ATOM 2259 C CA . GLU A 1 279 ? -19.164 -29.865 13.913 1.00 49.00 279 GLU A CA 1
ATOM 2260 C C . GLU A 1 279 ? -19.564 -29.498 12.474 1.00 49.00 279 GLU A C 1
ATOM 2262 O O . GLU A 1 279 ? -18.707 -29.458 11.602 1.00 49.00 279 GLU A O 1
ATOM 2267 N N . GLU A 1 280 ? -20.815 -29.130 12.181 1.00 47.91 280 GLU A N 1
ATOM 2268 C CA . GLU A 1 280 ? -21.260 -29.087 10.774 1.00 47.91 280 GLU A CA 1
ATOM 2269 C C . GLU A 1 280 ? -21.486 -27.698 10.150 1.00 47.91 280 GLU A C 1
ATOM 2271 O O . GLU A 1 280 ? -21.691 -27.602 8.940 1.00 47.91 280 GLU A O 1
ATOM 2276 N N . LEU A 1 281 ? -21.404 -26.594 10.903 1.00 43.00 281 LEU A N 1
ATOM 2277 C CA . LEU A 1 281 ? -21.690 -25.253 10.345 1.00 43.00 281 LEU A CA 1
ATOM 2278 C C . LEU A 1 281 ? -20.462 -24.460 9.882 1.00 43.00 281 LEU A C 1
ATOM 2280 O O . LEU A 1 281 ? -20.611 -23.368 9.339 1.00 43.00 281 LEU A O 1
ATOM 2284 N N . ASN A 1 282 ? -19.265 -25.035 9.995 1.00 41.88 282 ASN A N 1
ATOM 2285 C CA . ASN A 1 282 ? -18.075 -24.533 9.314 1.00 41.88 282 ASN A CA 1
ATOM 2286 C C . ASN A 1 282 ? -17.820 -25.338 8.033 1.00 41.88 282 ASN A C 1
ATOM 2288 O O . ASN A 1 282 ? -16.712 -25.825 7.813 1.00 41.88 282 ASN A O 1
ATOM 2292 N N . LYS A 1 283 ? -18.824 -25.447 7.149 1.00 40.81 283 LYS A N 1
ATOM 2293 C CA . LYS A 1 283 ? -18.535 -25.672 5.727 1.00 40.81 283 LYS A CA 1
ATOM 2294 C C . LYS A 1 283 ? -17.770 -24.448 5.241 1.00 40.81 283 LYS A C 1
ATOM 2296 O O . LYS A 1 283 ? -18.343 -23.424 4.873 1.00 40.81 283 LYS A O 1
ATOM 2301 N N . SER A 1 284 ? -16.452 -24.544 5.333 1.00 43.50 284 SER A N 1
ATOM 2302 C CA . SER A 1 284 ? -15.518 -23.635 4.707 1.00 43.50 284 SER A CA 1
ATOM 2303 C C . SER A 1 284 ? -15.914 -23.508 3.240 1.00 43.50 284 SER A C 1
ATOM 2305 O O . SER A 1 284 ? -15.862 -24.459 2.464 1.00 43.50 284 SER A O 1
ATOM 2307 N N . ILE A 1 285 ? -16.343 -22.313 2.842 1.00 37.94 285 ILE A N 1
ATOM 2308 C CA . ILE A 1 285 ? -16.363 -21.966 1.427 1.00 37.94 285 ILE A CA 1
ATOM 2309 C C . ILE A 1 285 ? -14.888 -21.909 1.027 1.00 37.94 285 ILE A C 1
ATOM 2311 O O . ILE A 1 285 ? -14.173 -20.968 1.383 1.00 37.94 285 ILE A O 1
ATOM 2315 N N . LEU A 1 286 ? -14.419 -22.971 0.374 1.00 33.66 286 LEU A N 1
ATOM 2316 C CA . LEU A 1 286 ? -13.065 -23.100 -0.151 1.00 33.66 286 LEU A CA 1
ATOM 2317 C C . LEU A 1 286 ? -12.845 -22.036 -1.231 1.00 33.66 286 LEU A C 1
ATOM 2319 O O . LEU A 1 286 ? -13.101 -22.254 -2.410 1.00 33.66 286 LEU A O 1
ATOM 2323 N N . TYR A 1 287 ? -12.338 -20.873 -0.833 1.00 36.97 287 TYR A N 1
ATOM 2324 C CA . TYR A 1 287 ? -11.595 -20.030 -1.758 1.00 36.97 287 TYR A CA 1
ATOM 2325 C C . TYR A 1 287 ? -10.195 -20.624 -1.908 1.00 36.97 287 TYR A C 1
ATOM 2327 O O . TYR A 1 287 ? -9.442 -20.721 -0.936 1.00 36.97 287 TYR A O 1
ATOM 2335 N N . LEU A 1 288 ? -9.867 -21.036 -3.134 1.00 36.28 288 LEU A N 1
ATOM 2336 C CA . LEU A 1 288 ? -8.542 -21.506 -3.527 1.00 36.28 288 LEU A CA 1
ATOM 2337 C C . LEU A 1 288 ? -7.446 -20.534 -3.048 1.00 36.28 288 LEU A C 1
ATOM 2339 O O . LEU A 1 288 ? -7.552 -19.319 -3.211 1.00 36.28 288 LEU A O 1
ATOM 2343 N N . ASN A 1 289 ? -6.367 -21.110 -2.515 1.00 35.91 289 ASN A N 1
ATOM 2344 C CA . ASN A 1 289 ? -5.117 -20.461 -2.109 1.00 35.91 289 ASN A CA 1
ATOM 2345 C C . ASN A 1 289 ? -5.132 -19.590 -0.845 1.00 35.91 289 ASN A C 1
ATOM 2347 O O . ASN A 1 289 ? -4.771 -18.411 -0.868 1.00 35.91 289 ASN A O 1
ATOM 2351 N N . ARG A 1 290 ? -5.327 -20.225 0.315 1.00 37.34 290 ARG A N 1
ATOM 2352 C CA . ARG A 1 290 ? -4.545 -19.852 1.504 1.00 37.34 290 ARG A CA 1
ATOM 2353 C C . ARG A 1 290 ? -3.991 -21.081 2.206 1.00 37.34 290 ARG A C 1
ATOM 2355 O O . ARG A 1 290 ? -4.733 -21.847 2.806 1.00 37.34 290 ARG A O 1
ATOM 2362 N N . LYS A 1 291 ? -2.663 -21.221 2.172 1.00 37.72 291 LYS A N 1
ATOM 2363 C CA . LYS A 1 291 ? -1.928 -21.994 3.176 1.00 37.72 291 LYS A CA 1
ATOM 2364 C C . LYS A 1 291 ? -2.130 -21.279 4.514 1.00 37.72 291 LYS A C 1
ATOM 2366 O O . LYS A 1 291 ? -1.535 -20.231 4.749 1.00 37.72 291 LYS A O 1
ATOM 2371 N N . ASN A 1 292 ? -3.041 -21.787 5.334 1.00 37.38 292 ASN A N 1
ATOM 2372 C CA . ASN A 1 292 ? -3.281 -21.270 6.673 1.00 37.38 292 ASN A CA 1
ATOM 2373 C C . ASN A 1 292 ? -2.235 -21.852 7.627 1.00 37.38 292 ASN A C 1
ATOM 2375 O O . ASN A 1 292 ? -2.311 -23.019 7.994 1.00 37.38 292 ASN A O 1
ATOM 2379 N N . SER A 1 293 ? -1.302 -21.019 8.082 1.00 39.09 293 SER A N 1
ATOM 2380 C CA . SER A 1 293 ? -0.711 -21.176 9.409 1.00 39.09 293 SER A CA 1
ATOM 2381 C C . SER A 1 293 ? -1.764 -20.731 10.433 1.00 39.09 293 SER A C 1
ATOM 2383 O O . SER A 1 293 ? -1.835 -19.556 10.794 1.00 39.09 293 SER A O 1
ATOM 2385 N N . MET A 1 294 ? -2.658 -21.636 10.835 1.00 37.56 294 MET A N 1
ATOM 2386 C CA . MET A 1 294 ? -3.496 -21.420 12.017 1.00 37.56 294 MET A CA 1
ATOM 2387 C C . MET A 1 294 ? -2.696 -21.841 13.247 1.00 37.56 294 MET A C 1
ATOM 2389 O O . MET A 1 294 ? -2.760 -22.986 13.675 1.00 37.56 294 MET A O 1
ATOM 2393 N N . GLN A 1 295 ? -1.941 -20.898 13.799 1.00 40.62 295 GLN A N 1
ATOM 2394 C CA . GLN A 1 295 ? -1.595 -20.908 15.213 1.00 40.62 295 GLN A CA 1
ATOM 2395 C C . GLN A 1 295 ? -2.179 -19.636 15.831 1.00 40.62 295 GLN A C 1
ATOM 2397 O O . GLN A 1 295 ? -1.998 -18.533 15.318 1.00 40.62 295 GLN A O 1
ATOM 2402 N N . ASP A 1 296 ? -2.943 -19.865 16.893 1.00 37.72 296 ASP A N 1
ATOM 2403 C CA . ASP A 1 296 ? -3.379 -18.917 17.913 1.00 37.72 296 ASP A CA 1
ATOM 2404 C C . ASP A 1 296 ? -4.429 -17.869 17.523 1.00 37.72 296 ASP A C 1
ATOM 2406 O O . ASP A 1 296 ? -4.198 -16.662 17.470 1.00 37.72 296 ASP A O 1
ATOM 2410 N N . SER A 1 297 ? -5.675 -18.329 17.405 1.00 36.38 297 SER A N 1
ATOM 2411 C CA . SER A 1 297 ? -6.817 -17.512 17.817 1.00 36.38 297 SER A CA 1
ATOM 2412 C C . SER A 1 297 ? -7.698 -18.336 18.746 1.00 36.38 297 SER A C 1
ATOM 2414 O O . SER A 1 297 ? -8.329 -19.291 18.296 1.00 36.38 297 SER A O 1
ATOM 2416 N N . LEU A 1 298 ? -7.703 -17.964 20.031 1.00 34.16 298 LEU A N 1
ATOM 2417 C CA . LEU A 1 298 ? -8.595 -18.455 21.085 1.00 34.16 298 LEU A CA 1
ATOM 2418 C C . LEU A 1 298 ? -9.965 -18.824 20.508 1.00 34.16 298 LEU A C 1
ATOM 2420 O O . LEU A 1 298 ? -10.684 -17.958 20.003 1.00 34.16 298 LEU A O 1
ATOM 2424 N N . PHE A 1 299 ? -10.289 -20.116 20.550 1.00 36.53 299 PHE A N 1
ATOM 2425 C CA . PHE A 1 299 ? -11.547 -20.658 20.061 1.00 36.53 299 PHE A CA 1
ATOM 2426 C C . PHE A 1 299 ? -12.714 -19.862 20.649 1.00 36.53 299 PHE A C 1
ATOM 2428 O O . PHE A 1 299 ? -12.908 -19.798 21.864 1.00 36.53 299 PHE A O 1
ATOM 2435 N N . PHE A 1 300 ? -13.489 -19.234 19.770 1.00 42.34 300 PHE A N 1
ATOM 2436 C CA . PHE A 1 300 ? -14.754 -18.609 20.120 1.00 42.34 300 PHE A CA 1
ATOM 2437 C C . PHE A 1 300 ? -15.735 -19.745 20.412 1.00 42.34 300 PHE A C 1
ATOM 2439 O O . PHE A 1 300 ? -16.381 -20.258 19.504 1.00 42.34 300 PHE A O 1
ATOM 2446 N N . VAL A 1 301 ? -15.771 -20.218 21.656 1.00 48.84 301 VAL A N 1
ATOM 2447 C CA . VAL A 1 301 ? -16.674 -21.295 22.065 1.00 48.84 301 VAL A CA 1
ATOM 2448 C C . VAL A 1 301 ? -18.100 -20.725 22.105 1.00 48.84 301 VAL A C 1
ATOM 2450 O O . VAL A 1 301 ? -18.370 -19.837 22.920 1.00 48.84 301 VAL A O 1
ATOM 2453 N N . PRO A 1 302 ? -19.026 -21.165 21.231 1.00 47.97 302 PRO A N 1
ATOM 2454 C CA . PRO A 1 302 ? -20.380 -20.635 21.208 1.00 47.97 302 PRO A CA 1
ATOM 2455 C C . PRO A 1 302 ? -21.174 -21.252 22.363 1.00 47.97 302 PRO A C 1
ATOM 2457 O O . PRO A 1 302 ? -21.805 -22.299 22.227 1.00 47.97 302 PRO A O 1
ATOM 2460 N N . TYR A 1 303 ? -21.146 -20.609 23.528 1.00 53.78 303 TYR A N 1
ATOM 2461 C CA . TYR A 1 303 ? -22.006 -21.007 24.636 1.00 53.78 303 TYR A CA 1
ATOM 2462 C C . TYR A 1 303 ? -23.465 -20.714 24.268 1.00 53.78 303 TYR A C 1
ATOM 2464 O O . TYR A 1 303 ? -23.879 -19.560 24.182 1.00 53.78 303 TYR A O 1
ATOM 2472 N N . ARG A 1 304 ? -24.259 -21.768 24.050 1.00 57.62 304 ARG A N 1
ATOM 2473 C CA . ARG A 1 304 ? -25.688 -21.659 23.695 1.00 57.62 304 ARG A CA 1
ATOM 2474 C C . ARG A 1 304 ? -26.574 -21.216 24.851 1.00 57.62 304 ARG A C 1
ATOM 2476 O O . ARG A 1 304 ? -27.746 -20.934 24.649 1.00 57.62 304 ARG A O 1
ATOM 2483 N N . THR A 1 305 ? -26.055 -21.256 26.075 1.00 63.97 305 THR A N 1
ATOM 2484 C CA . THR A 1 305 ? -26.830 -20.947 27.275 1.00 63.97 305 THR A CA 1
ATOM 2485 C C . THR A 1 305 ? -26.060 -19.994 28.162 1.00 63.97 305 THR A C 1
ATOM 2487 O O . THR A 1 305 ? -24.973 -20.331 28.640 1.00 63.97 305 THR A O 1
ATOM 2490 N N . ILE A 1 306 ? -26.648 -18.826 28.390 1.00 70.75 306 ILE A N 1
ATOM 2491 C CA . ILE A 1 306 ? -26.123 -17.820 29.300 1.00 70.75 306 ILE A CA 1
ATOM 2492 C C . ILE A 1 306 ? -26.951 -17.891 30.582 1.00 70.75 306 ILE A C 1
ATOM 2494 O O . ILE A 1 306 ? -28.178 -17.837 30.551 1.00 70.75 306 ILE A O 1
ATOM 2498 N N . LEU A 1 307 ? -26.281 -18.039 31.721 1.00 76.06 307 LEU A N 1
ATOM 2499 C CA . LEU A 1 307 ? -26.899 -17.977 33.041 1.00 76.06 307 LEU A CA 1
ATOM 2500 C C . LEU A 1 307 ? -26.554 -16.629 33.668 1.00 76.06 307 LEU A C 1
ATOM 2502 O O . LEU A 1 307 ? -25.389 -16.303 33.873 1.00 76.06 307 LEU A O 1
ATOM 2506 N N . TRP A 1 308 ? -27.572 -15.837 33.970 1.00 80.31 308 TRP A N 1
ATOM 2507 C CA . TRP A 1 308 ? -27.441 -14.575 34.680 1.00 80.31 308 TRP A CA 1
ATOM 2508 C C . TRP A 1 308 ? -27.833 -14.765 36.140 1.00 80.31 308 TRP A C 1
ATOM 2510 O O . TRP A 1 308 ? -28.991 -15.077 36.434 1.00 80.31 308 TRP A O 1
ATOM 2520 N N . ILE A 1 309 ? -26.888 -14.557 37.054 1.00 81.69 309 ILE A N 1
ATOM 2521 C CA . ILE A 1 309 ? -27.174 -14.513 38.490 1.00 81.69 309 ILE A CA 1
ATOM 2522 C C . ILE A 1 309 ? -27.307 -13.040 38.881 1.00 81.69 309 ILE A C 1
ATOM 2524 O O . ILE A 1 309 ? -26.304 -12.325 38.828 1.00 81.69 309 ILE A O 1
ATOM 2528 N N . PRO A 1 310 ? -28.516 -12.564 39.230 1.00 83.44 310 PRO A N 1
ATOM 2529 C CA . PRO A 1 310 ? -28.715 -11.187 39.632 1.00 83.44 310 PRO A CA 1
ATOM 2530 C C . PRO A 1 310 ? -28.012 -10.910 40.962 1.00 83.44 310 PRO A C 1
ATOM 2532 O O . PRO A 1 310 ? -28.104 -11.690 41.912 1.00 83.44 310 PRO A O 1
ATOM 2535 N N . GLU A 1 311 ? -27.320 -9.778 41.010 1.00 86.50 311 GLU A N 1
ATOM 2536 C CA . GLU A 1 311 ? -26.594 -9.293 42.177 1.00 86.50 311 GLU A CA 1
ATOM 2537 C C . GLU A 1 311 ? -27.009 -7.857 42.484 1.00 86.50 311 GLU A C 1
ATOM 2539 O O . GLU A 1 311 ? -27.107 -7.000 41.597 1.00 86.50 311 GLU A O 1
ATOM 2544 N N . GLU A 1 312 ? -27.263 -7.609 43.759 1.00 86.88 312 GLU A N 1
ATOM 2545 C CA . GLU A 1 312 ? -27.523 -6.291 44.314 1.00 86.88 312 GLU A CA 1
ATOM 2546 C C . GLU A 1 312 ? -26.281 -5.828 45.070 1.00 86.88 312 GLU A C 1
ATOM 2548 O O . GLU A 1 312 ? -25.797 -6.536 45.948 1.00 86.88 312 GLU A O 1
ATOM 2553 N N . THR A 1 313 ? -25.767 -4.647 44.731 1.00 86.44 313 THR A N 1
ATOM 2554 C CA . THR A 1 313 ? -24.562 -4.088 45.352 1.00 86.44 313 THR A CA 1
ATOM 2555 C C . THR A 1 313 ? -24.913 -2.802 46.079 1.00 86.44 313 THR A C 1
ATOM 2557 O O . THR A 1 313 ? -25.361 -1.837 45.459 1.00 86.44 313 THR A O 1
ATOM 2560 N N . HIS A 1 314 ? -24.648 -2.773 47.380 1.00 85.19 314 HIS A N 1
ATOM 2561 C CA . HIS A 1 314 ? -24.705 -1.578 48.211 1.00 85.19 314 HIS A CA 1
ATOM 2562 C C . HIS A 1 314 ? -23.288 -1.092 48.469 1.00 85.19 314 HIS A C 1
ATOM 2564 O O . HIS A 1 314 ? -22.495 -1.787 49.105 1.00 85.19 314 HIS A O 1
ATOM 2570 N N . HIS A 1 315 ? -22.957 0.095 47.965 1.00 82.75 315 HIS A N 1
ATOM 2571 C CA . HIS A 1 315 ? -21.708 0.767 48.304 1.00 82.75 315 HIS A CA 1
ATOM 2572 C C . HIS A 1 315 ? -21.904 1.510 49.617 1.00 82.75 315 HIS A C 1
ATOM 2574 O O . HIS A 1 315 ? -22.686 2.456 49.688 1.00 82.75 315 HIS A O 1
ATOM 2580 N N . VAL A 1 316 ? -21.203 1.064 50.652 1.00 80.44 316 VAL A N 1
ATOM 2581 C CA . VAL A 1 316 ? -21.266 1.656 51.986 1.00 80.44 316 VAL A CA 1
ATOM 2582 C C . VAL A 1 316 ? -19.840 1.936 52.419 1.00 80.44 316 VAL A C 1
ATOM 2584 O O . VAL A 1 316 ? -18.957 1.155 52.093 1.00 80.44 316 VAL A O 1
ATOM 2587 N N . ASN A 1 317 ? -19.607 3.057 53.097 1.00 75.12 317 ASN A N 1
ATOM 2588 C CA . ASN A 1 317 ? -18.302 3.425 53.638 1.00 75.12 317 ASN A CA 1
ATOM 2589 C C . ASN A 1 317 ? -18.463 3.609 55.149 1.00 75.12 317 ASN A C 1
ATOM 2591 O O . ASN A 1 317 ? -18.714 4.714 55.628 1.00 75.12 317 ASN A O 1
ATOM 2595 N N . SER A 1 318 ? -18.468 2.503 55.890 1.00 68.12 318 SER A N 1
ATOM 2596 C CA . SER A 1 318 ? -18.783 2.503 57.325 1.00 68.12 318 SER A CA 1
ATOM 2597 C C . SER A 1 318 ? -17.901 1.520 58.091 1.00 68.12 318 SER A C 1
ATOM 2599 O O . SER A 1 318 ? -17.415 0.530 57.540 1.00 68.12 318 SER A O 1
ATOM 2601 N N . GLU A 1 319 ? -17.671 1.801 59.372 1.00 68.50 319 GLU A N 1
ATOM 2602 C CA . GLU A 1 319 ? -16.917 0.917 60.261 1.00 68.50 319 GLU A CA 1
ATOM 2603 C C . GLU A 1 319 ? -17.691 -0.386 60.516 1.00 68.50 319 GLU A C 1
ATOM 2605 O O . GLU A 1 319 ? -18.913 -0.384 60.669 1.00 68.50 319 GLU A O 1
ATOM 2610 N N . GLY A 1 320 ? -16.979 -1.517 60.577 1.00 61.31 320 GLY A N 1
ATOM 2611 C CA . GLY A 1 320 ? -17.571 -2.864 60.577 1.00 61.31 320 GLY A CA 1
ATOM 2612 C C . GLY A 1 320 ? -18.534 -3.215 61.723 1.00 61.31 320 GLY A C 1
ATOM 2613 O O . GLY A 1 320 ? -19.142 -4.278 61.682 1.00 61.31 320 GLY A O 1
ATOM 2614 N N . LYS A 1 321 ? -18.696 -2.355 62.739 1.00 61.56 321 LYS A N 1
ATOM 2615 C CA . LYS A 1 321 ? -19.502 -2.629 63.944 1.00 61.56 321 LYS A CA 1
ATOM 2616 C C . LYS A 1 321 ? -21.013 -2.395 63.784 1.00 61.56 321 LYS A C 1
ATOM 2618 O O . LYS A 1 321 ? -21.758 -2.761 64.682 1.00 61.56 321 LYS A O 1
ATOM 2623 N N . ILE A 1 322 ? -21.470 -1.810 62.673 1.00 74.00 322 ILE A N 1
ATOM 2624 C CA . ILE A 1 322 ? -22.882 -1.412 62.460 1.00 74.00 322 ILE A CA 1
ATOM 2625 C C . ILE A 1 322 ? -23.604 -2.341 61.456 1.00 74.00 322 ILE A C 1
ATOM 2627 O O . ILE A 1 322 ? -24.624 -1.986 60.872 1.00 74.00 322 ILE A O 1
ATOM 2631 N N . LEU A 1 323 ? -23.048 -3.525 61.196 1.00 82.38 323 LEU A N 1
ATOM 2632 C CA . LEU A 1 323 ? -23.568 -4.462 60.203 1.00 82.38 323 LEU A CA 1
ATOM 2633 C C . LEU A 1 323 ? -24.462 -5.521 60.865 1.00 82.38 323 LEU A C 1
ATOM 2635 O O . LEU A 1 323 ? -24.008 -6.237 61.755 1.00 82.38 323 LEU A O 1
ATOM 2639 N N . PHE A 1 324 ? -25.705 -5.657 60.399 1.00 84.00 324 PHE A N 1
ATOM 2640 C CA . PHE A 1 324 ? -26.673 -6.631 60.932 1.00 84.00 324 PHE A CA 1
ATOM 2641 C C . PHE A 1 324 ? -26.610 -8.013 60.265 1.00 84.00 324 PHE A C 1
ATOM 2643 O O . PHE A 1 324 ? -27.372 -8.909 60.616 1.00 84.00 324 PHE A O 1
ATOM 2650 N N . VAL A 1 325 ? -25.704 -8.195 59.305 1.00 84.94 325 VAL A N 1
ATOM 2651 C CA . VAL A 1 325 ? -25.547 -9.421 58.511 1.00 84.94 325 VAL A CA 1
ATOM 2652 C C . VAL A 1 325 ? -24.107 -9.911 58.553 1.00 84.94 325 VAL A C 1
ATOM 2654 O O . VAL A 1 325 ? -23.170 -9.114 58.547 1.00 84.94 325 VAL A O 1
ATOM 2657 N N . LYS A 1 326 ? -23.903 -11.226 58.562 1.00 85.06 326 LYS A N 1
ATOM 2658 C CA . LYS A 1 326 ? -22.579 -11.844 58.457 1.00 85.06 326 LYS A CA 1
ATOM 2659 C C . LYS A 1 326 ? -22.309 -12.330 57.038 1.00 85.06 326 LYS A C 1
ATOM 2661 O O . LYS A 1 326 ? -23.194 -12.456 56.190 1.00 85.06 326 LYS A O 1
ATOM 2666 N N . GLN A 1 327 ? -21.034 -12.595 56.773 1.00 87.19 327 GLN A N 1
ATOM 2667 C CA . GLN A 1 327 ? -20.595 -13.189 55.517 1.00 87.19 327 GLN A CA 1
ATOM 2668 C C . GLN A 1 327 ? -21.262 -14.556 55.334 1.00 87.19 327 GLN A C 1
ATOM 2670 O O . GLN A 1 327 ? -21.058 -15.449 56.150 1.00 87.19 327 GLN A O 1
ATOM 2675 N N . GLY A 1 328 ? -21.986 -14.738 54.230 1.00 86.25 328 GLY A N 1
ATOM 2676 C CA . GLY A 1 328 ? -22.652 -16.000 53.911 1.00 86.25 328 GLY A CA 1
ATOM 2677 C C . GLY A 1 328 ? -24.081 -16.130 54.439 1.00 86.25 328 GLY A C 1
ATOM 2678 O O . GLY A 1 328 ? -24.729 -17.119 54.102 1.00 86.25 328 GLY A O 1
ATOM 2679 N N . ASP A 1 329 ? -24.599 -15.148 55.183 1.00 89.31 329 ASP A N 1
ATOM 2680 C CA . ASP A 1 329 ? -25.986 -15.176 55.652 1.00 89.31 329 ASP A CA 1
ATOM 2681 C C . ASP A 1 329 ? -26.965 -15.094 54.477 1.00 89.31 329 ASP A C 1
ATOM 2683 O O . ASP A 1 329 ? -26.741 -14.373 53.497 1.00 89.31 329 ASP A O 1
ATOM 2687 N N . PHE A 1 330 ? -28.070 -15.831 54.583 1.00 89.62 330 PHE A N 1
ATOM 2688 C CA . PHE A 1 330 ? -29.191 -15.717 53.661 1.00 89.62 330 PHE A CA 1
ATOM 2689 C C . PHE A 1 330 ? -30.215 -14.730 54.221 1.00 89.62 330 PHE A C 1
ATOM 2691 O O . PHE A 1 330 ? -30.750 -14.940 55.307 1.00 89.62 330 PHE A O 1
ATOM 2698 N N . ILE A 1 331 ? -30.509 -13.675 53.464 1.00 90.75 331 ILE A N 1
ATOM 2699 C CA . ILE A 1 331 ? -31.458 -12.631 53.861 1.00 90.75 331 ILE A CA 1
ATOM 2700 C C . ILE A 1 331 ? -32.677 -12.595 52.943 1.00 90.75 331 ILE A C 1
ATOM 2702 O O . ILE A 1 331 ? -32.593 -12.905 51.750 1.00 90.75 331 ILE A O 1
ATOM 2706 N N . SER A 1 332 ? -33.818 -12.176 53.488 1.00 89.19 332 SER A N 1
ATOM 2707 C CA . SER A 1 332 ? -35.027 -11.892 52.716 1.00 89.19 332 SER A CA 1
ATOM 2708 C C . SER A 1 332 ? -34.960 -10.510 52.056 1.00 89.19 332 SER A C 1
ATOM 2710 O O . SER A 1 332 ? -34.227 -9.617 52.487 1.00 89.19 332 SER A O 1
ATOM 2712 N N . ALA A 1 333 ? -35.762 -10.309 51.007 1.00 87.44 333 ALA A N 1
ATOM 2713 C CA . ALA A 1 333 ? -36.001 -8.965 50.490 1.00 87.44 333 ALA A CA 1
ATOM 2714 C C . ALA A 1 333 ? -36.632 -8.099 51.599 1.00 87.44 333 ALA A C 1
ATOM 2716 O O . ALA A 1 333 ? -37.478 -8.579 52.352 1.00 87.44 333 ALA A O 1
ATOM 2717 N N . GLY A 1 334 ? -36.199 -6.846 51.716 1.00 87.25 334 GLY A N 1
ATOM 2718 C CA . GLY A 1 334 ? -36.607 -5.915 52.770 1.00 87.25 334 GLY A CA 1
ATOM 2719 C C . GLY A 1 334 ? -35.806 -6.013 54.072 1.00 87.25 334 GLY A C 1
ATOM 2720 O O . GLY A 1 334 ? -36.106 -5.270 54.998 1.00 87.25 334 GLY A O 1
ATOM 2721 N N . PHE A 1 335 ? -34.798 -6.889 54.169 1.00 89.62 335 PHE A N 1
ATOM 2722 C CA . PHE A 1 335 ? -33.963 -6.995 55.371 1.00 89.62 335 PHE A CA 1
ATOM 2723 C C . PHE A 1 335 ? -33.037 -5.781 55.531 1.00 89.62 335 PHE A C 1
ATOM 2725 O O . PHE A 1 335 ? -32.427 -5.332 54.557 1.00 89.62 335 PHE A O 1
ATOM 2732 N N . GLU A 1 336 ? -32.907 -5.261 56.751 1.00 89.00 336 GLU A N 1
ATOM 2733 C CA . GLU A 1 336 ? -32.032 -4.128 57.059 1.00 89.00 336 GLU A CA 1
ATOM 2734 C C . GLU A 1 336 ? -30.571 -4.582 57.175 1.00 89.00 336 GLU A C 1
ATOM 2736 O O . GLU A 1 336 ? -30.216 -5.373 58.042 1.00 89.00 336 GLU A O 1
ATOM 2741 N N . LEU A 1 337 ? -29.707 -4.096 56.284 1.00 86.44 337 LEU A N 1
ATOM 2742 C CA . LEU A 1 337 ? -28.286 -4.466 56.249 1.00 86.44 337 LEU A CA 1
ATOM 2743 C C . LEU A 1 337 ? -27.474 -3.643 57.255 1.00 86.44 337 LEU A C 1
ATOM 2745 O O . LEU A 1 337 ? -26.614 -4.163 57.966 1.00 86.44 337 LEU A O 1
ATOM 2749 N N . ILE A 1 338 ? -27.747 -2.341 57.255 1.00 85.12 338 ILE A N 1
ATOM 2750 C CA . ILE A 1 338 ? -27.143 -1.259 58.041 1.00 85.12 338 ILE A CA 1
ATOM 2751 C C . ILE A 1 338 ? -28.293 -0.278 58.322 1.00 85.12 338 ILE A C 1
ATOM 2753 O O . ILE A 1 338 ? -29.199 -0.210 57.486 1.00 85.12 338 ILE A O 1
ATOM 2757 N N . PRO A 1 339 ? -28.283 0.497 59.425 1.00 81.19 339 PRO A N 1
ATOM 2758 C CA . PRO A 1 339 ? -29.340 1.456 59.724 1.00 81.19 339 PRO A CA 1
ATOM 2759 C C . PRO A 1 339 ? -29.766 2.281 58.502 1.00 81.19 339 PRO A C 1
ATOM 2761 O O . PRO A 1 339 ? -28.947 2.984 57.906 1.00 81.19 339 PRO A O 1
ATOM 2764 N N . LYS A 1 340 ? -31.055 2.206 58.149 1.00 81.50 340 LYS A N 1
ATOM 2765 C CA . LYS A 1 340 ? -31.696 2.876 56.993 1.00 81.50 340 LYS A CA 1
ATOM 2766 C C . LYS A 1 340 ? -31.348 2.323 55.600 1.00 81.50 340 LYS A C 1
ATOM 2768 O O . LYS A 1 340 ? -31.783 2.906 54.605 1.00 81.50 340 LYS A O 1
ATOM 2773 N N . ILE A 1 341 ? -30.606 1.220 55.489 1.00 84.94 341 ILE A N 1
ATOM 2774 C CA . ILE A 1 341 ? -30.288 0.558 54.214 1.00 84.94 341 ILE A CA 1
ATOM 2775 C C . ILE A 1 341 ? -30.920 -0.833 54.194 1.00 84.94 341 ILE A C 1
ATOM 2777 O O . ILE A 1 341 ? -30.469 -1.748 54.882 1.00 84.94 341 ILE A O 1
ATOM 2781 N N . PHE A 1 342 ? -31.932 -1.001 53.346 1.00 87.25 342 PHE A N 1
ATOM 2782 C CA . PHE A 1 342 ? -32.665 -2.254 53.188 1.00 87.25 342 PHE A CA 1
ATOM 2783 C C . PHE A 1 342 ? -32.293 -2.962 51.886 1.00 87.25 342 PHE A C 1
ATOM 2785 O O . PHE A 1 342 ? -32.115 -2.330 50.840 1.00 87.25 342 PHE A O 1
ATOM 2792 N N . SER A 1 343 ? -32.223 -4.288 51.947 1.00 86.88 343 SER A N 1
ATOM 2793 C CA . SER A 1 343 ? -32.084 -5.147 50.778 1.00 86.88 343 SER A CA 1
ATOM 2794 C C . SER A 1 343 ? -33.339 -5.099 49.900 1.00 86.88 343 SER A C 1
ATOM 2796 O O . SER A 1 343 ? -34.458 -5.180 50.405 1.00 86.88 343 SER A O 1
ATOM 2798 N N . LYS A 1 344 ? -33.184 -5.038 48.576 1.00 85.62 344 LYS A N 1
ATOM 2799 C CA . LYS A 1 344 ? -34.287 -5.181 47.610 1.00 85.62 344 LYS A CA 1
ATOM 2800 C C . LYS A 1 344 ? -34.479 -6.623 47.144 1.00 85.62 344 LYS A C 1
ATOM 2802 O O . LYS A 1 344 ? -35.530 -6.944 46.592 1.00 85.62 344 LYS A O 1
ATOM 2807 N N . THR A 1 345 ? -33.483 -7.485 47.333 1.00 85.25 345 THR A N 1
ATOM 2808 C CA . THR A 1 345 ? -33.468 -8.863 46.835 1.00 85.25 345 THR A CA 1
ATOM 2809 C C . THR A 1 345 ? -33.159 -9.869 47.941 1.00 85.25 345 THR A C 1
ATOM 2811 O O . THR A 1 345 ? -32.354 -9.632 48.835 1.00 85.25 345 THR A O 1
ATOM 2814 N N . SER A 1 346 ? -33.799 -11.036 47.900 1.00 88.19 346 SER A N 1
ATOM 2815 C CA . SER A 1 346 ? -33.440 -12.143 48.789 1.00 88.19 346 SER A CA 1
ATOM 2816 C C . SER A 1 346 ? -32.225 -12.888 48.243 1.00 88.19 346 SER A C 1
ATOM 2818 O O . SER A 1 346 ? -32.198 -13.224 47.049 1.00 88.19 346 SER A O 1
ATOM 2820 N N . GLY A 1 347 ? -31.249 -13.201 49.089 1.00 89.00 347 GLY A N 1
ATOM 2821 C CA . GLY A 1 347 ? -30.011 -13.811 48.624 1.00 89.00 347 GLY A CA 1
ATOM 2822 C C . GLY A 1 347 ? -28.947 -14.012 49.692 1.00 89.00 347 GLY A C 1
ATOM 2823 O O . GLY A 1 347 ? -29.144 -13.690 50.859 1.00 89.00 347 GLY A O 1
ATOM 2824 N N . ILE A 1 348 ? -27.807 -14.549 49.257 1.00 89.69 348 ILE A N 1
ATOM 2825 C CA . ILE A 1 348 ? -26.631 -14.775 50.103 1.00 89.69 348 ILE A CA 1
ATOM 2826 C C . ILE A 1 348 ? -25.780 -13.507 50.129 1.00 89.69 348 ILE A C 1
ATOM 2828 O O . ILE A 1 348 ? -25.423 -12.969 49.074 1.00 89.69 348 ILE A O 1
ATOM 2832 N N . VAL A 1 349 ? -25.417 -13.067 51.329 1.00 90.25 349 VAL A N 1
ATOM 2833 C CA . VAL A 1 349 ? -24.622 -11.863 51.568 1.00 90.25 349 VAL A CA 1
ATOM 2834 C C . VAL A 1 349 ? -23.127 -12.139 51.384 1.00 90.25 349 VAL A C 1
ATOM 2836 O O . VAL A 1 349 ? -22.557 -13.068 51.958 1.00 90.25 349 VAL A O 1
ATOM 2839 N N . LYS A 1 350 ? -22.464 -11.287 50.599 1.00 87.25 350 LYS A N 1
ATOM 2840 C CA . LYS A 1 350 ? -21.008 -11.177 50.488 1.00 87.25 350 LYS A CA 1
ATOM 2841 C C . LYS A 1 350 ? -20.564 -9.763 50.830 1.00 87.25 350 LYS A C 1
ATOM 2843 O O . LYS A 1 350 ? -20.955 -8.800 50.184 1.00 87.25 350 LYS A O 1
ATOM 2848 N N . ILE A 1 351 ? -19.697 -9.653 51.812 1.00 87.12 351 ILE A N 1
ATOM 2849 C CA . ILE A 1 351 ? -19.145 -8.423 52.344 1.00 87.12 351 ILE A CA 1
ATOM 2850 C C . ILE A 1 351 ? -17.713 -8.286 51.836 1.00 87.12 351 ILE A C 1
ATOM 2852 O O . ILE A 1 351 ? -16.906 -9.210 51.942 1.00 87.12 351 ILE A O 1
ATOM 2856 N N . TYR A 1 352 ? -17.395 -7.113 51.299 1.00 84.75 352 TYR A N 1
ATOM 2857 C CA . TYR A 1 352 ? -16.035 -6.726 50.953 1.00 84.75 352 TYR A CA 1
ATOM 2858 C C . TYR A 1 352 ? -15.576 -5.615 51.892 1.00 84.75 352 TYR A C 1
ATOM 2860 O O . TYR A 1 352 ? -16.135 -4.513 51.905 1.00 84.75 352 TYR A O 1
ATOM 2868 N N . GLN A 1 353 ? -14.538 -5.922 52.665 1.00 82.19 353 GLN A N 1
ATOM 2869 C CA . GLN A 1 353 ? -13.928 -5.027 53.639 1.00 82.19 353 GLN A CA 1
ATOM 2870 C C . GLN A 1 353 ? -12.451 -4.832 53.287 1.00 82.19 353 GLN A C 1
ATOM 2872 O O . GLN A 1 353 ? -11.758 -5.790 52.943 1.00 82.19 353 GLN A O 1
ATOM 2877 N N . LYS A 1 354 ? -11.959 -3.594 53.370 1.00 77.31 354 LYS A N 1
ATOM 2878 C CA . LYS A 1 354 ? -10.542 -3.259 53.177 1.00 77.31 354 LYS A CA 1
ATOM 2879 C C . LYS A 1 354 ? -10.090 -2.409 54.359 1.00 77.31 354 LYS A C 1
ATOM 2881 O O . LYS A 1 354 ? -10.741 -1.419 54.670 1.00 77.31 354 LYS A O 1
ATOM 2886 N N . ASN A 1 355 ? -8.999 -2.794 55.023 1.00 73.31 355 ASN A N 1
ATOM 2887 C CA . ASN A 1 355 ? -8.462 -2.099 56.204 1.00 73.31 355 ASN A CA 1
ATOM 2888 C C . ASN A 1 355 ? -9.516 -1.873 57.311 1.00 73.31 355 ASN A C 1
ATOM 2890 O O . ASN A 1 355 ? -9.628 -0.777 57.846 1.00 73.31 355 ASN A O 1
ATOM 2894 N N . ASN A 1 356 ? -10.330 -2.888 57.617 1.00 69.75 356 ASN A N 1
ATOM 2895 C CA . ASN A 1 356 ? -11.450 -2.820 58.569 1.00 69.75 356 ASN A CA 1
ATOM 2896 C C . ASN A 1 356 ? -12.602 -1.852 58.219 1.00 69.75 356 ASN A C 1
ATOM 2898 O O . ASN A 1 356 ? -13.564 -1.753 58.985 1.00 69.75 356 ASN A O 1
ATOM 2902 N N . ILE A 1 357 ? -12.599 -1.237 57.035 1.00 75.31 357 ILE A N 1
ATOM 2903 C CA . ILE A 1 357 ? -13.702 -0.407 56.536 1.00 75.31 357 ILE A CA 1
ATOM 2904 C C . ILE A 1 357 ? -14.544 -1.231 55.559 1.00 75.31 357 ILE A C 1
ATOM 2906 O O . ILE A 1 357 ? -14.011 -1.811 54.604 1.00 75.31 357 ILE A O 1
ATOM 2910 N N . LEU A 1 358 ? -15.854 -1.317 55.808 1.00 77.06 358 LEU A N 1
ATOM 2911 C CA . LEU A 1 358 ? -16.800 -1.932 54.874 1.00 77.06 358 LEU A CA 1
ATOM 2912 C C . LEU A 1 358 ? -16.870 -1.054 53.629 1.00 77.06 358 LEU A C 1
ATOM 2914 O O . LEU A 1 358 ? -17.077 0.146 53.765 1.00 77.06 358 LEU A O 1
ATOM 2918 N N . GLN A 1 359 ? -16.679 -1.644 52.446 1.00 79.56 359 GLN A N 1
ATOM 2919 C CA . GLN A 1 359 ? -16.714 -0.926 51.164 1.00 79.56 359 GLN A CA 1
ATOM 2920 C C . GLN A 1 359 ? -17.947 -1.276 50.331 1.00 79.56 359 GLN A C 1
ATOM 2922 O O . GLN A 1 359 ? -18.513 -0.435 49.628 1.00 79.56 359 GLN A O 1
ATOM 2927 N N . SER A 1 360 ? -18.337 -2.552 50.342 1.00 83.44 360 SER A N 1
ATOM 2928 C CA . SER A 1 360 ? -19.528 -2.988 49.623 1.00 83.44 360 SER A CA 1
ATOM 2929 C C . SER A 1 360 ? -20.137 -4.249 50.214 1.00 83.44 360 SER A C 1
ATOM 2931 O O . SER A 1 360 ? -19.427 -5.151 50.662 1.00 83.44 360 SER A O 1
ATOM 2933 N N . ILE A 1 361 ? -21.465 -4.296 50.180 1.00 85.94 361 ILE A N 1
ATOM 2934 C CA . ILE A 1 361 ? -22.276 -5.463 50.511 1.00 85.94 361 ILE A CA 1
ATOM 2935 C C . ILE A 1 361 ? -22.936 -5.911 49.212 1.00 85.94 361 ILE A C 1
ATOM 2937 O O . ILE A 1 361 ? -23.644 -5.135 48.571 1.00 85.94 361 ILE A O 1
ATOM 2941 N N . ILE A 1 362 ? -22.675 -7.146 48.806 1.00 86.62 362 ILE A N 1
ATOM 2942 C CA . ILE A 1 362 ? -23.219 -7.760 47.599 1.00 86.62 362 ILE A CA 1
ATOM 2943 C C . ILE A 1 362 ? -24.173 -8.868 48.012 1.00 86.62 362 ILE A C 1
ATOM 2945 O O . ILE A 1 362 ? -23.787 -9.786 48.728 1.00 86.62 362 ILE A O 1
ATOM 2949 N N . ILE A 1 363 ? -25.402 -8.821 47.524 1.00 87.50 363 ILE A N 1
ATOM 2950 C CA . ILE A 1 363 ? -26.410 -9.847 47.763 1.00 87.50 363 ILE A CA 1
ATOM 2951 C C . ILE A 1 363 ? -26.594 -10.613 46.462 1.00 87.50 363 ILE A C 1
ATOM 2953 O O . ILE A 1 363 ? -27.013 -10.051 45.447 1.00 87.50 363 ILE A O 1
ATOM 2957 N N . LYS A 1 364 ? -26.239 -11.900 46.475 1.00 86.31 364 LYS A N 1
ATOM 2958 C CA . LYS A 1 364 ? -26.428 -12.792 45.327 1.00 86.31 364 LYS A CA 1
ATOM 2959 C C . LYS A 1 364 ? -27.789 -13.452 45.424 1.00 86.31 364 LYS A C 1
ATOM 2961 O O . LYS A 1 364 ? -28.026 -14.215 46.361 1.00 86.31 364 LYS A O 1
ATOM 2966 N N . SER A 1 365 ? -28.665 -13.186 44.460 1.00 82.69 365 SER A N 1
ATOM 2967 C CA . SER A 1 365 ? -29.996 -13.788 44.456 1.00 82.69 365 SER A CA 1
ATOM 2968 C C . SER A 1 365 ? -29.919 -15.312 44.365 1.00 82.69 365 SER A C 1
ATOM 2970 O O . SER A 1 365 ? -29.103 -15.857 43.621 1.00 82.69 365 SER A O 1
ATOM 2972 N N . ALA A 1 366 ? -30.820 -16.000 45.070 1.00 72.38 366 ALA A N 1
ATOM 2973 C CA . ALA A 1 366 ? -30.988 -17.449 44.947 1.00 72.38 366 ALA A CA 1
ATOM 2974 C C . ALA A 1 366 ? -31.584 -17.881 43.592 1.00 72.38 366 ALA A C 1
ATOM 2976 O O . ALA A 1 366 ? -31.521 -19.055 43.237 1.00 72.38 366 ALA A O 1
ATOM 2977 N N . SER A 1 367 ? -32.151 -16.947 42.821 1.00 72.75 367 SER A N 1
ATOM 2978 C CA . SER A 1 367 ? -32.747 -17.237 41.514 1.00 72.75 367 SER A CA 1
ATOM 2979 C C . SER A 1 367 ? -31.802 -16.854 40.371 1.00 72.75 367 SER A C 1
ATOM 2981 O O . SER A 1 367 ? -31.421 -15.695 40.232 1.00 72.75 367 SER A O 1
ATOM 2983 N N . SER A 1 368 ? -31.435 -17.817 39.522 1.00 71.75 368 SER A N 1
ATOM 2984 C CA . SER A 1 368 ? -30.702 -17.559 38.275 1.00 71.75 368 SER A CA 1
ATOM 2985 C C . SER A 1 368 ? -31.661 -17.461 37.092 1.00 71.75 368 SER A C 1
ATOM 2987 O O . SER A 1 368 ? -32.588 -18.264 36.982 1.00 71.75 368 SER A O 1
ATOM 2989 N N . ARG A 1 369 ? -31.416 -16.535 36.163 1.00 70.44 369 ARG A N 1
ATOM 2990 C CA . ARG A 1 369 ? -32.164 -16.437 34.902 1.00 70.44 369 ARG A CA 1
ATOM 2991 C C . ARG A 1 369 ? -31.362 -17.067 33.768 1.00 70.44 369 ARG A C 1
ATOM 2993 O O . ARG A 1 369 ? -30.191 -16.746 33.591 1.00 70.44 369 ARG A O 1
ATOM 3000 N N . LYS A 1 370 ? -31.999 -17.935 32.984 1.00 66.81 370 LYS A N 1
ATOM 3001 C CA . LYS A 1 370 ? -31.459 -18.426 31.711 1.00 66.81 370 LYS A CA 1
ATOM 3002 C C . LYS A 1 370 ? -31.815 -17.410 30.621 1.00 66.81 370 LYS A C 1
ATOM 3004 O O . LYS A 1 370 ? -32.995 -17.110 30.451 1.00 66.81 370 LYS A O 1
ATOM 3009 N N . LEU A 1 371 ? -30.796 -16.849 29.972 1.00 60.25 371 LEU A N 1
ATOM 3010 C CA . LEU A 1 371 ? -30.905 -15.877 28.879 1.00 60.25 371 LEU A CA 1
ATOM 3011 C C . LEU A 1 371 ? -30.763 -16.550 27.516 1.00 60.25 371 LEU A C 1
ATOM 3013 O O . LEU A 1 371 ? -29.948 -17.501 27.411 1.00 60.25 371 LEU A O 1
#

pLDDT: mean 70.59, std 18.54, range [23.61, 92.25]

Foldseek 3Di:
DDDDDDDDDDDDDDDDDPDDWPFDFAQFWFWKADDPPWDWDWDADPVRAIWIFTQAKDWIWGDHPDPVDDIDIHTDGHGKIARDDGRDTDHGGHGGITHDPPPPPPPPPDDDPDDPFAFDWDDPPPPDPDPDDDDDDDIDTHGDDDDDADPQWDAPDDPPDDDDPPDDGTDHDDDDPDDADWDWDADPVDNPDIDIDGDDDPDDQPPKDKDAAPDDDPQQGIWIDRPPWIWGAHWDADPNDTDQDDDPPDDGTDIDDPPDDDPADWDKDFDPVPQDPPVDPPPPPDDPDDPDPPDDDDDPRPRPKIKTWGKHKDFDWAAPPQAPDDQQDWDAFQDDGGVPDTHRATATWHWDDDPRTTGMIMGTHPDIDID

Organism: Zostera marina (NCBI:txid29655)

Radius of gyration: 54.15 Å; chains: 1; bounding box: 106×62×138 Å